Protein AF-D7KGI7-F1 (afdb_monomer)

Solvent-accessible surface area (backbone atoms only — not comparable to full-atom values): 11633 Å² total; per-residue (Å²): 129,81,93,72,93,52,72,64,60,51,50,40,30,74,76,69,70,51,84,88,82,85,82,90,42,46,43,39,70,76,77,37,69,67,34,21,55,52,19,20,38,86,33,38,59,44,29,55,52,43,52,52,48,53,52,51,46,39,35,75,74,63,80,51,48,85,92,72,65,83,88,86,81,91,83,83,76,97,56,102,53,74,63,46,79,81,45,31,84,48,50,45,46,74,89,39,70,74,39,26,62,51,42,58,72,70,34,64,91,74,58,78,67,69,56,69,77,50,97,56,102,59,94,42,66,72,71,69,39,79,45,78,51,33,77,56,23,70,74,63,77,80,86,63,60,66,78,77,68,54,96,63,97,62,81,52,57,75,48,74,51,71,40,78,94,32,49,90,60,86,83,69,62,81,91,71,72,77,85,128

Structure (mmCIF, N/CA/C/O backbone):
data_AF-D7KGI7-F1
#
_entry.id   AF-D7KGI7-F1
#
loop_
_atom_site.group_PDB
_atom_site.id
_atom_site.type_symbol
_atom_site.label_atom_id
_atom_site.label_alt_id
_atom_site.label_comp_id
_atom_site.label_asym_id
_atom_site.label_entity_id
_atom_site.label_seq_id
_atom_site.pdbx_PDB_ins_code
_atom_site.Cartn_x
_atom_site.Cartn_y
_atom_site.Cartn_z
_atom_site.occupancy
_atom_site.B_iso_or_equiv
_atom_site.auth_seq_id
_atom_site.auth_comp_id
_atom_site.auth_asym_id
_atom_site.auth_atom_id
_atom_site.pdbx_PDB_model_num
ATOM 1 N N . MET A 1 1 ? -9.221 -2.409 -15.229 1.00 45.28 1 MET A N 1
ATOM 2 C CA . MET A 1 1 ? -10.308 -2.427 -14.225 1.00 45.28 1 MET A CA 1
ATOM 3 C C . MET A 1 1 ? -10.862 -3.834 -14.126 1.00 45.28 1 MET A C 1
ATOM 5 O O . MET A 1 1 ? -11.442 -4.300 -15.099 1.00 45.28 1 MET A O 1
ATOM 9 N N . THR A 1 2 ? -10.734 -4.498 -12.976 1.00 51.16 2 THR A N 1
ATOM 10 C CA . THR A 1 2 ? -11.426 -5.778 -12.807 1.00 51.16 2 THR A CA 1
ATOM 11 C C . THR A 1 2 ? -11.957 -5.947 -11.393 1.00 51.16 2 THR A C 1
ATOM 13 O O . THR A 1 2 ? -11.233 -6.244 -10.446 1.00 51.16 2 THR A O 1
ATOM 16 N N . ARG A 1 3 ? -13.269 -5.744 -11.258 1.00 70.06 3 ARG A N 1
ATOM 17 C CA . ARG A 1 3 ? -14.024 -6.238 -10.110 1.00 70.06 3 ARG A CA 1
ATOM 18 C C . ARG A 1 3 ? -14.125 -7.749 -10.278 1.00 70.06 3 ARG A C 1
ATOM 20 O O . ARG A 1 3 ? -14.733 -8.215 -11.236 1.00 70.06 3 ARG A O 1
ATOM 27 N N . PHE A 1 4 ? -13.518 -8.499 -9.371 1.00 80.75 4 PHE A N 1
ATOM 28 C CA . PHE A 1 4 ? -13.614 -9.955 -9.354 1.00 80.75 4 PHE A CA 1
ATOM 29 C C . PHE A 1 4 ? -14.465 -10.419 -8.178 1.00 80.75 4 PHE A C 1
ATOM 31 O O . PHE A 1 4 ? -14.437 -9.827 -7.094 1.00 80.75 4 PHE A O 1
ATOM 38 N N . PHE A 1 5 ? -15.197 -11.507 -8.393 1.00 88.12 5 PHE A N 1
ATOM 39 C CA . PHE A 1 5 ? -15.882 -12.215 -7.323 1.00 88.12 5 PHE A CA 1
ATOM 40 C C . PHE A 1 5 ? -14.865 -12.800 -6.332 1.00 88.12 5 PHE A C 1
ATOM 42 O O . PHE A 1 5 ? -13.842 -13.353 -6.732 1.00 88.12 5 PHE A O 1
ATOM 49 N N . SER A 1 6 ? -15.159 -12.704 -5.036 1.00 89.44 6 SER A N 1
ATOM 50 C CA . SER A 1 6 ? -14.394 -13.358 -3.973 1.00 89.44 6 SER A CA 1
ATOM 51 C C . SER A 1 6 ? -15.357 -13.895 -2.921 1.00 89.44 6 SER A C 1
ATOM 53 O O . SER A 1 6 ? -16.062 -13.121 -2.270 1.00 89.44 6 SER A O 1
ATOM 55 N N . ALA A 1 7 ? -15.370 -15.218 -2.745 1.00 91.38 7 ALA A N 1
ATOM 56 C CA . ALA A 1 7 ? -16.186 -15.874 -1.725 1.00 91.38 7 ALA A CA 1
ATOM 57 C C . ALA A 1 7 ? -15.822 -15.375 -0.316 1.00 91.38 7 ALA A C 1
ATOM 59 O O . ALA A 1 7 ? -16.704 -15.077 0.484 1.00 91.38 7 ALA A O 1
ATOM 60 N N . THR A 1 8 ? -14.532 -15.185 -0.042 1.00 89.44 8 THR A N 1
ATOM 61 C CA . THR A 1 8 ? -14.020 -14.676 1.237 1.00 89.44 8 THR A CA 1
ATOM 62 C C . THR A 1 8 ? -14.558 -13.292 1.559 1.00 89.44 8 THR A C 1
ATOM 64 O O . THR A 1 8 ? -15.045 -13.069 2.662 1.00 89.44 8 THR A O 1
ATOM 67 N N . ARG A 1 9 ? -14.562 -12.367 0.588 1.00 90.94 9 ARG A N 1
AT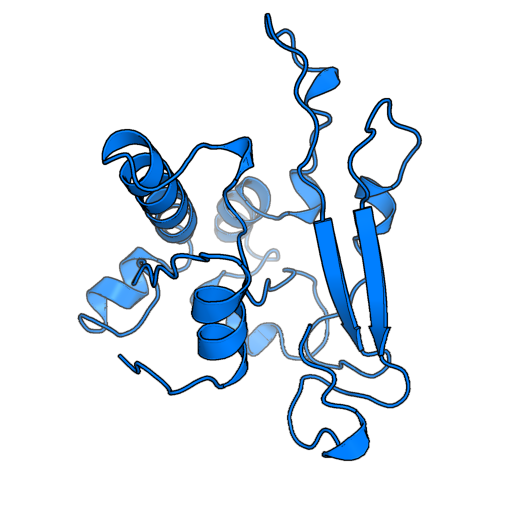OM 68 C CA . ARG A 1 9 ? -15.120 -11.022 0.805 1.00 90.94 9 ARG A CA 1
ATOM 69 C C . ARG A 1 9 ? -16.606 -11.071 1.160 1.00 90.94 9 ARG A C 1
ATOM 71 O O . ARG A 1 9 ? -17.051 -10.305 2.008 1.00 90.94 9 ARG A O 1
ATOM 78 N N . ILE A 1 10 ? -17.365 -11.997 0.571 1.00 93.38 10 ILE A N 1
ATOM 79 C CA . ILE A 1 10 ? -18.780 -12.198 0.917 1.00 93.38 10 ILE A CA 1
ATOM 80 C C . ILE A 1 10 ? -18.921 -12.713 2.349 1.00 93.38 10 ILE A C 1
ATOM 82 O O . ILE A 1 10 ? -19.740 -12.184 3.098 1.00 93.38 10 ILE A O 1
ATOM 86 N N . VAL A 1 11 ? -18.122 -13.708 2.744 1.00 94.94 11 VAL A N 1
ATOM 87 C CA . VAL A 1 11 ? -18.139 -14.255 4.109 1.00 94.94 11 VAL A CA 1
ATOM 88 C C . VAL A 1 11 ? -17.805 -13.163 5.129 1.00 94.94 11 VAL A C 1
ATOM 90 O O . VAL A 1 11 ? -18.570 -12.957 6.068 1.00 94.94 11 VAL A O 1
ATOM 93 N N . LEU A 1 12 ? -16.729 -12.406 4.912 1.00 92.88 12 LEU A N 1
ATOM 94 C CA . LEU A 1 12 ? -16.315 -11.313 5.797 1.00 92.88 12 LEU A CA 1
ATOM 95 C C . LEU A 1 12 ? -17.377 -10.206 5.870 1.00 92.88 12 LEU A C 1
ATOM 97 O O . LEU A 1 12 ? -17.739 -9.761 6.957 1.00 92.88 12 LEU A O 1
ATOM 101 N N . SER A 1 13 ? -17.948 -9.799 4.734 1.00 92.94 13 SER A N 1
ATOM 102 C CA . SER A 1 13 ? -19.002 -8.780 4.722 1.00 92.94 13 SER A CA 1
ATOM 103 C C . SER A 1 13 ? -20.261 -9.251 5.458 1.00 92.94 13 SER A C 1
ATOM 105 O O . SER A 1 13 ? -20.794 -8.530 6.300 1.00 92.94 13 SER A O 1
ATOM 107 N N . ARG A 1 14 ? -20.695 -10.494 5.216 1.00 95.12 14 ARG A N 1
ATOM 108 C CA . ARG A 1 14 ? -21.907 -11.063 5.818 1.00 95.12 14 ARG A CA 1
ATOM 109 C C . ARG A 1 14 ? -21.769 -11.334 7.315 1.00 95.12 14 ARG A C 1
ATOM 111 O O . ARG A 1 14 ? -22.735 -11.138 8.045 1.00 95.12 14 ARG A O 1
ATOM 118 N N . HIS A 1 15 ? -20.616 -11.829 7.758 1.00 96.62 15 HIS A N 1
ATOM 119 C CA . HIS A 1 15 ? -20.448 -12.341 9.121 1.00 96.62 15 HIS A CA 1
ATOM 120 C C . HIS A 1 15 ? -19.678 -11.400 10.047 1.00 96.62 15 HIS A C 1
ATOM 122 O O . HIS A 1 15 ? -19.871 -11.474 11.257 1.00 96.62 15 HIS A O 1
ATOM 128 N N . LEU A 1 16 ? 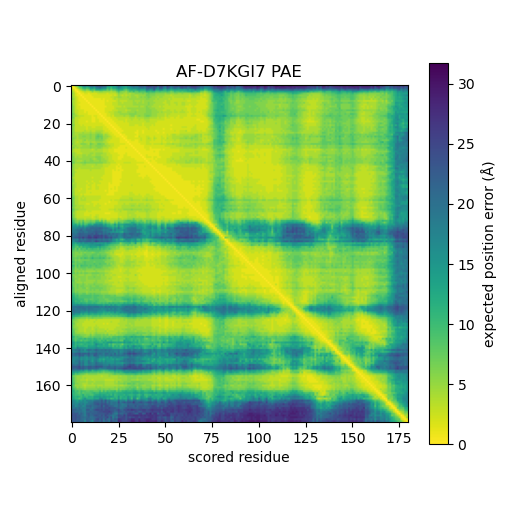-18.847 -10.504 9.507 1.00 94.31 16 LEU A N 1
ATOM 129 C CA . LEU A 1 16 ? -18.062 -9.542 10.290 1.00 94.31 16 LEU A CA 1
ATOM 130 C C . LEU A 1 16 ? -18.453 -8.083 10.017 1.00 94.31 16 LEU A C 1
ATOM 132 O O . LEU A 1 16 ? -17.858 -7.174 10.594 1.00 94.31 16 LEU A O 1
ATOM 136 N N . GLY A 1 17 ? -19.439 -7.838 9.144 1.00 93.62 17 GLY A N 1
ATOM 137 C CA . GLY A 1 17 ? -19.870 -6.485 8.785 1.00 93.62 17 GLY A CA 1
ATOM 138 C C . GLY A 1 17 ? -18.786 -5.688 8.055 1.00 93.62 17 GLY A C 1
ATOM 139 O O . GLY A 1 17 ? -18.759 -4.461 8.133 1.00 93.62 17 GLY A O 1
ATOM 140 N N . THR A 1 18 ? -17.852 -6.373 7.389 1.00 94.12 18 THR A N 1
ATOM 141 C CA . THR A 1 18 ? -16.735 -5.729 6.695 1.00 94.12 18 THR A CA 1
ATOM 142 C C . THR A 1 18 ? -17.213 -4.965 5.460 1.00 94.12 18 THR A C 1
ATOM 144 O O . THR A 1 18 ? -17.964 -5.490 4.631 1.00 94.12 18 THR A O 1
ATOM 147 N N . VAL A 1 19 ? -16.714 -3.737 5.313 1.00 93.19 19 VAL A N 1
ATOM 148 C CA . VAL A 1 19 ? -16.866 -2.907 4.113 1.00 93.19 19 VAL A CA 1
ATOM 149 C C . VAL A 1 19 ? -15.577 -2.993 3.299 1.00 93.19 19 VAL A C 1
ATOM 151 O O . VAL A 1 19 ? -14.493 -2.767 3.833 1.00 93.19 19 VAL A O 1
ATOM 154 N N . PHE A 1 20 ? -15.692 -3.315 2.010 1.00 92.12 20 PHE A N 1
ATOM 155 C CA . PHE A 1 20 ? -14.555 -3.402 1.092 1.00 92.12 20 PHE A CA 1
ATOM 156 C C . PHE A 1 20 ? -14.476 -2.160 0.208 1.00 92.12 20 PHE A C 1
ATOM 158 O O . PHE A 1 20 ? -15.479 -1.736 -0.363 1.00 92.12 20 PHE A O 1
ATOM 165 N N . CYS A 1 21 ? -13.268 -1.621 0.056 1.00 91.38 21 CYS A N 1
ATOM 166 C CA . CYS A 1 21 ? -12.968 -0.505 -0.833 1.00 91.38 21 CYS A CA 1
ATOM 167 C C . CYS A 1 21 ? -11.872 -0.916 -1.823 1.00 91.38 21 CYS A C 1
ATOM 169 O O . CYS A 1 21 ? -10.900 -1.562 -1.435 1.00 91.38 21 CYS A O 1
ATOM 171 N N . PHE A 1 22 ? -12.030 -0.531 -3.090 1.00 91.19 22 PHE A N 1
ATOM 172 C CA . PHE A 1 22 ? -10.983 -0.623 -4.107 1.00 91.19 22 PHE A CA 1
ATOM 173 C C . PHE A 1 22 ? -10.607 0.793 -4.520 1.00 91.19 22 PHE A C 1
ATOM 175 O O . PHE A 1 22 ? -11.417 1.487 -5.136 1.00 91.19 22 PHE A O 1
ATOM 182 N N . ALA A 1 23 ? -9.398 1.214 -4.160 1.00 89.88 23 ALA A N 1
ATOM 183 C CA . ALA A 1 23 ? -8.837 2.485 -4.589 1.00 89.88 23 ALA A CA 1
ATOM 184 C C . ALA A 1 23 ? -8.039 2.266 -5.880 1.00 89.88 23 ALA A C 1
ATOM 186 O O . ALA A 1 23 ? -7.003 1.602 -5.869 1.00 89.88 23 ALA A O 1
ATOM 187 N N . ASN A 1 24 ? -8.533 2.809 -6.992 1.00 91.12 24 ASN A N 1
ATOM 188 C CA . ASN A 1 24 ? -7.824 2.799 -8.270 1.00 91.12 24 ASN A CA 1
ATOM 189 C C . ASN A 1 24 ? -6.817 3.956 -8.281 1.00 91.12 24 ASN A C 1
ATOM 191 O O . ASN A 1 24 ? -7.116 5.034 -8.790 1.00 91.12 24 ASN A O 1
ATOM 195 N N . ILE A 1 25 ? -5.674 3.737 -7.637 1.00 93.00 25 ILE A N 1
ATOM 196 C CA . ILE A 1 25 ? -4.602 4.725 -7.475 1.00 93.00 25 ILE A CA 1
ATOM 197 C C . ILE A 1 25 ? -3.808 4.932 -8.776 1.00 93.00 25 ILE A C 1
ATOM 199 O O . ILE A 1 25 ? -3.907 4.131 -9.712 1.00 93.00 25 ILE A O 1
ATOM 203 N N . HIS A 1 26 ? -3.006 5.994 -8.838 1.00 92.94 26 HIS A N 1
ATOM 204 C CA . HIS A 1 26 ? -2.032 6.220 -9.907 1.00 92.94 26 HIS A CA 1
ATOM 205 C C . HIS A 1 26 ? -1.056 5.038 -10.041 1.00 92.94 26 HIS A C 1
ATOM 207 O O . HIS A 1 26 ? -0.840 4.269 -9.101 1.00 92.94 26 HIS A O 1
ATOM 213 N N . GLY A 1 27 ? -0.432 4.887 -11.212 1.00 89.25 27 GLY A N 1
ATOM 214 C CA . GLY A 1 27 ? 0.476 3.767 -11.500 1.00 89.25 27 GLY A CA 1
ATOM 215 C C . GLY A 1 27 ? -0.226 2.505 -11.999 1.00 89.25 27 GLY A C 1
ATOM 216 O O . GLY A 1 27 ? 0.439 1.541 -12.365 1.00 89.25 27 GLY A O 1
ATOM 217 N N . GLY A 1 28 ? -1.560 2.500 -12.008 1.00 88.19 28 GLY A N 1
ATOM 218 C CA . GLY A 1 28 ? -2.362 1.509 -12.715 1.00 88.19 28 GLY A CA 1
ATOM 219 C C . GLY A 1 28 ? -2.691 1.937 -14.150 1.00 88.19 28 GLY A C 1
ATOM 220 O O . GLY A 1 28 ? -2.369 3.039 -14.591 1.00 88.19 28 GLY A O 1
ATOM 221 N N . GLY A 1 29 ? -3.363 1.056 -14.893 1.00 89.94 29 GLY A N 1
ATOM 222 C CA . GLY A 1 29 ? -3.751 1.285 -16.292 1.00 89.94 29 GLY A CA 1
ATOM 223 C C . GLY A 1 29 ? -5.191 1.773 -16.485 1.00 89.94 29 GLY A C 1
ATOM 224 O O . GLY A 1 29 ? -5.709 1.725 -17.597 1.00 89.94 29 GLY A O 1
ATOM 225 N N . GLU A 1 30 ? -5.890 2.169 -15.418 1.00 89.00 30 GLU A N 1
ATOM 226 C CA . GLU A 1 30 ? -7.332 2.447 -15.430 1.00 89.00 30 GLU A CA 1
ATOM 227 C C . GLU A 1 30 ? -7.734 3.590 -16.358 1.00 89.00 30 GLU A C 1
ATOM 229 O O . GLU A 1 30 ? -8.795 3.512 -16.977 1.00 89.00 30 GLU A O 1
ATOM 234 N N . TYR A 1 31 ? -6.890 4.617 -16.461 1.00 92.75 31 TYR A N 1
ATOM 235 C CA . TYR A 1 31 ? -7.138 5.809 -17.274 1.00 92.75 31 TYR A CA 1
ATOM 236 C C . TYR A 1 31 ? -6.059 6.013 -18.350 1.00 92.75 31 TYR A C 1
ATOM 238 O O . TYR A 1 31 ? -5.857 7.122 -18.841 1.00 92.75 31 TYR A O 1
ATOM 246 N N . GLY A 1 32 ? -5.381 4.929 -18.742 1.00 93.94 32 GLY A N 1
ATOM 247 C CA . GLY A 1 32 ? -4.356 4.929 -19.784 1.00 93.94 32 GLY A CA 1
ATOM 248 C C . GLY A 1 32 ? -2.949 5.271 -19.290 1.00 93.94 32 GLY A C 1
ATOM 249 O O . GLY A 1 32 ? -2.678 5.347 -18.094 1.00 93.94 32 GLY A O 1
ATOM 250 N N . GLU A 1 33 ? -2.044 5.462 -20.246 1.00 93.75 33 GLU A N 1
ATOM 251 C CA . GLU A 1 33 ? -0.598 5.562 -20.010 1.00 93.75 33 GLU A CA 1
ATOM 252 C C . GLU A 1 33 ? -0.196 6.746 -19.117 1.00 93.75 33 GLU A C 1
ATOM 254 O O . GLU A 1 33 ? 0.719 6.642 -18.306 1.00 93.75 33 GLU A O 1
ATOM 259 N N . GLU A 1 34 ? -0.893 7.877 -19.215 1.00 95.88 34 GLU A N 1
ATOM 260 C CA . GLU A 1 34 ? -0.576 9.049 -18.389 1.00 95.88 34 GLU A CA 1
ATOM 261 C C 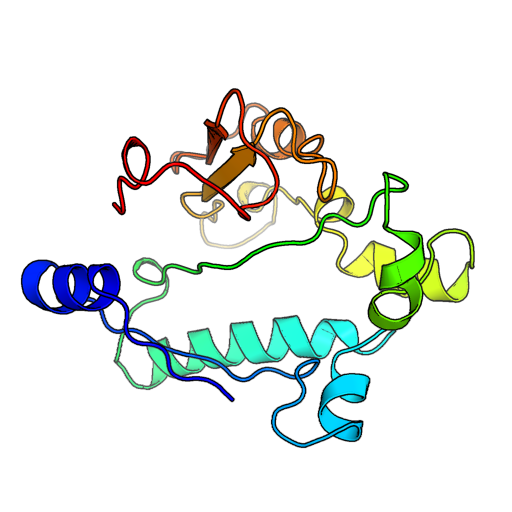. GLU A 1 34 ? -0.922 8.815 -16.908 1.00 95.88 34 GLU A C 1
ATOM 263 O O . GLU A 1 34 ? -0.209 9.280 -16.016 1.00 95.88 34 GLU A O 1
ATOM 268 N N . TRP A 1 35 ? -1.957 8.015 -16.629 1.00 93.88 35 TRP A N 1
ATOM 269 C CA . TRP A 1 35 ? -2.292 7.569 -15.272 1.00 93.88 35 TRP A CA 1
ATOM 270 C C . TRP A 1 35 ? -1.256 6.590 -14.710 1.00 93.88 35 TRP A C 1
ATOM 272 O O . TRP A 1 35 ? -0.923 6.621 -13.525 1.00 93.88 35 TRP A O 1
ATOM 282 N N . HIS A 1 36 ? -0.693 5.754 -15.583 1.00 92.75 36 HIS A N 1
ATOM 283 C CA . HIS A 1 36 ? 0.402 4.855 -15.236 1.00 92.75 36 HIS A CA 1
ATOM 284 C C . HIS A 1 36 ? 1.673 5.645 -14.883 1.00 92.75 36 HIS A C 1
ATOM 286 O O . HIS A 1 36 ? 2.211 5.529 -13.782 1.00 92.75 36 HIS A O 1
ATOM 292 N N . LYS A 1 37 ? 2.129 6.535 -15.771 1.00 92.88 37 LYS A N 1
ATOM 293 C CA . LYS A 1 37 ? 3.356 7.336 -15.579 1.00 92.88 37 LYS A CA 1
ATOM 294 C C . LYS A 1 37 ? 3.300 8.275 -14.374 1.00 92.88 37 LYS A C 1
ATOM 296 O O . LYS A 1 37 ? 4.323 8.535 -13.736 1.00 92.88 37 LYS A O 1
ATOM 301 N N . SER A 1 38 ? 2.116 8.782 -14.040 1.00 94.62 38 SER A N 1
ATOM 302 C CA . SER A 1 38 ? 1.906 9.626 -12.857 1.00 94.62 38 SER A CA 1
ATOM 303 C C . SER A 1 38 ? 1.990 8.857 -11.535 1.00 94.62 38 SER A C 1
ATOM 305 O O . SER A 1 38 ? 2.008 9.491 -10.487 1.00 94.62 38 SER A O 1
ATOM 307 N N . GLY A 1 39 ? 2.129 7.528 -11.558 1.00 92.38 39 GLY A N 1
ATOM 308 C CA . GLY A 1 39 ? 2.446 6.699 -10.391 1.00 92.38 39 GLY A CA 1
ATOM 309 C C . GLY A 1 39 ? 3.685 5.816 -10.577 1.00 92.38 39 GLY A C 1
ATOM 310 O O . GLY A 1 39 ? 3.800 4.767 -9.937 1.00 92.38 39 GLY A O 1
ATOM 311 N N . ALA A 1 40 ? 4.613 6.211 -11.451 1.00 91.25 40 ALA A N 1
ATOM 312 C CA . ALA A 1 40 ? 5.859 5.493 -11.718 1.00 91.25 40 ALA A CA 1
ATOM 313 C C . ALA A 1 40 ? 7.097 6.369 -11.446 1.00 91.25 40 ALA A C 1
ATOM 315 O O . ALA A 1 40 ? 7.025 7.599 -11.437 1.00 91.25 40 ALA A O 1
ATOM 316 N N . LEU A 1 41 ? 8.250 5.728 -11.231 1.00 92.00 41 LEU A N 1
ATOM 317 C CA . LEU A 1 41 ? 9.563 6.364 -11.054 1.00 92.00 41 LEU A CA 1
ATOM 318 C C . LEU A 1 41 ? 9.546 7.463 -9.973 1.00 92.00 41 LEU A C 1
ATOM 320 O O . LEU A 1 41 ? 9.156 7.210 -8.832 1.00 92.00 41 LEU A O 1
ATOM 324 N N . ALA A 1 42 ? 9.952 8.687 -10.319 1.00 92.88 42 ALA A N 1
ATOM 325 C CA . ALA A 1 42 ? 9.959 9.836 -9.418 1.00 92.88 42 ALA A CA 1
ATOM 326 C C . ALA A 1 42 ? 8.562 10.181 -8.863 1.00 92.88 42 ALA A C 1
ATOM 328 O O . ALA A 1 42 ? 8.462 10.717 -7.761 1.00 92.88 42 ALA A O 1
ATOM 329 N N . ASN A 1 43 ? 7.492 9.818 -9.580 1.00 94.44 43 ASN A N 1
ATOM 330 C CA . ASN A 1 43 ? 6.106 10.067 -9.182 1.00 94.44 43 ASN A CA 1
ATOM 331 C C . ASN A 1 43 ? 5.518 8.943 -8.319 1.00 94.44 43 ASN A C 1
ATOM 333 O O . ASN A 1 43 ? 4.335 8.979 -7.989 1.00 94.44 43 ASN A O 1
ATOM 337 N N . LYS A 1 44 ? 6.313 7.937 -7.919 1.00 91.75 44 LYS A N 1
ATOM 338 C CA . LYS A 1 44 ? 5.806 6.793 -7.141 1.00 91.75 44 LYS A CA 1
ATOM 339 C C . LYS A 1 44 ? 5.155 7.197 -5.816 1.00 91.75 44 LYS A C 1
ATOM 341 O O . LYS A 1 44 ? 4.322 6.457 -5.300 1.00 91.75 44 LYS A O 1
ATOM 346 N N . GLN A 1 45 ? 5.505 8.373 -5.292 1.00 92.88 45 GLN A N 1
ATOM 347 C CA . GLN A 1 45 ? 4.885 8.933 -4.095 1.00 92.88 45 GLN A CA 1
ATOM 348 C C . GLN A 1 45 ? 3.368 9.125 -4.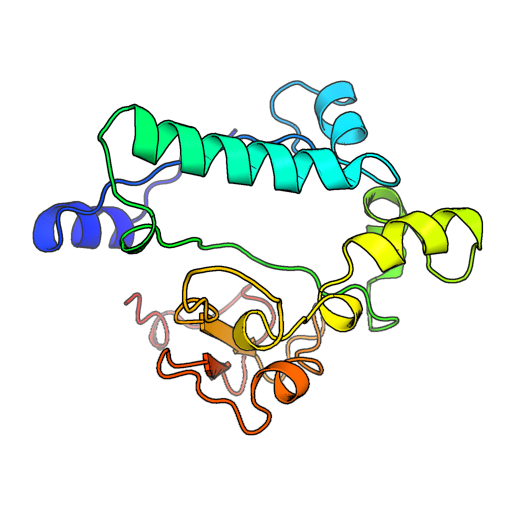250 1.00 92.88 45 GLN A C 1
ATOM 350 O O . GLN A 1 45 ? 2.633 8.838 -3.308 1.00 92.88 45 GLN A O 1
ATOM 355 N N . ASN A 1 46 ? 2.895 9.477 -5.450 1.00 94.00 46 ASN A N 1
ATOM 356 C CA . ASN A 1 46 ? 1.474 9.693 -5.728 1.00 94.00 46 ASN A CA 1
ATOM 357 C C . ASN A 1 46 ? 0.634 8.441 -5.431 1.00 94.00 46 ASN A C 1
ATOM 359 O O . ASN A 1 46 ? -0.453 8.550 -4.879 1.00 94.00 46 ASN A O 1
ATOM 363 N N . CYS A 1 47 ? 1.164 7.240 -5.701 1.00 91.31 47 CYS A N 1
ATOM 364 C CA . CYS A 1 47 ? 0.488 5.985 -5.360 1.00 91.31 47 CYS A CA 1
ATOM 365 C C . CYS A 1 47 ? 0.209 5.865 -3.854 1.00 91.31 47 CYS A C 1
ATOM 367 O O . CYS A 1 47 ? -0.851 5.387 -3.452 1.00 91.31 47 CYS A O 1
ATOM 369 N N . PHE A 1 48 ? 1.177 6.253 -3.015 1.00 91.19 48 PHE A N 1
ATOM 370 C CA . PHE A 1 48 ? 1.026 6.194 -1.561 1.00 91.19 48 PHE A CA 1
ATOM 371 C C . PHE A 1 48 ? 0.056 7.271 -1.077 1.00 91.19 48 PHE A C 1
ATOM 373 O O . PHE A 1 48 ? -0.803 6.980 -0.246 1.00 91.19 48 PHE A O 1
ATOM 380 N N . ASP A 1 49 ? 0.161 8.477 -1.631 1.00 94.38 49 ASP A N 1
ATOM 381 C CA . ASP A 1 49 ? -0.671 9.621 -1.262 1.00 94.38 49 ASP A CA 1
ATOM 382 C C . ASP A 1 49 ? -2.143 9.396 -1.639 1.00 94.38 49 ASP A C 1
ATOM 384 O O . ASP A 1 49 ? -3.029 9.661 -0.825 1.00 94.38 49 ASP A O 1
ATOM 388 N N . ASP A 1 50 ? -2.427 8.815 -2.809 1.00 93.19 50 ASP A N 1
ATOM 389 C CA . ASP A 1 50 ? -3.784 8.409 -3.191 1.00 93.19 50 ASP A CA 1
ATOM 390 C C . ASP A 1 50 ? -4.362 7.386 -2.215 1.00 93.19 50 ASP A C 1
ATOM 392 O O . ASP A 1 50 ? -5.531 7.454 -1.831 1.00 93.19 50 ASP A O 1
ATOM 396 N N . PHE A 1 51 ? -3.546 6.406 -1.819 1.00 92.06 51 PHE A N 1
ATOM 397 C CA . PHE A 1 51 ? -3.990 5.329 -0.946 1.00 92.06 51 PHE A CA 1
ATOM 398 C C . PHE A 1 51 ? -4.258 5.835 0.478 1.00 92.06 51 PHE A C 1
ATOM 400 O O . PHE A 1 51 ? -5.244 5.439 1.105 1.00 92.06 51 PHE A O 1
ATOM 407 N N . ILE A 1 52 ? -3.426 6.760 0.967 1.00 93.50 52 ILE A N 1
ATOM 408 C CA . ILE A 1 52 ? -3.652 7.488 2.221 1.00 93.50 52 ILE A CA 1
ATOM 409 C C . ILE A 1 52 ? -4.936 8.319 2.117 1.00 93.50 52 ILE A C 1
ATOM 411 O O . ILE A 1 52 ? -5.806 8.202 2.980 1.00 93.50 52 ILE A O 1
ATOM 415 N N . SER A 1 53 ? -5.112 9.069 1.027 1.00 94.81 53 SER A N 1
ATOM 416 C CA . SER A 1 53 ? -6.297 9.902 0.790 1.00 94.81 53 SER A CA 1
ATOM 417 C C . SER A 1 53 ? -7.582 9.071 0.741 1.00 94.81 53 SER A C 1
ATOM 419 O O . SER A 1 53 ? -8.612 9.469 1.283 1.00 94.81 53 SER A O 1
ATOM 421 N N . ALA A 1 54 ? -7.535 7.872 0.153 1.00 94.38 54 ALA A N 1
ATOM 422 C CA . ALA A 1 54 ? -8.659 6.942 0.154 1.00 94.38 54 ALA A CA 1
ATOM 423 C C . ALA A 1 54 ? -9.024 6.487 1.579 1.00 94.38 54 ALA A C 1
ATOM 425 O O . ALA A 1 54 ? -10.205 6.426 1.925 1.00 94.38 54 ALA A O 1
ATOM 426 N N . ALA A 1 55 ? -8.032 6.206 2.429 1.00 93.81 55 ALA A N 1
ATOM 427 C CA . ALA A 1 55 ? -8.266 5.864 3.830 1.00 93.81 55 ALA A CA 1
ATOM 428 C C . ALA A 1 55 ? -8.858 7.046 4.621 1.00 93.81 55 ALA A C 1
ATOM 430 O O . ALA A 1 55 ? -9.818 6.865 5.372 1.00 93.81 55 ALA A O 1
ATOM 431 N N . GLU A 1 56 ? -8.341 8.260 4.421 1.00 96.06 56 GLU A N 1
ATOM 432 C CA . GLU A 1 56 ? -8.860 9.487 5.041 1.00 96.06 56 GLU A CA 1
ATOM 433 C C . GLU A 1 56 ? -10.296 9.797 4.599 1.00 96.06 56 GLU A C 1
ATOM 435 O O . GLU A 1 56 ? -11.146 10.156 5.423 1.00 96.06 56 GLU A O 1
ATOM 440 N N . TYR A 1 57 ? -10.612 9.574 3.322 1.00 96.69 57 TYR A N 1
ATOM 441 C CA . TYR A 1 57 ? -11.972 9.680 2.804 1.00 96.69 57 TYR A CA 1
ATOM 442 C C . TYR A 1 57 ? -12.921 8.701 3.508 1.00 96.69 57 TYR A C 1
ATOM 444 O O . TYR A 1 57 ? -13.981 9.104 3.982 1.00 96.69 57 TYR A O 1
ATOM 452 N N . LEU A 1 58 ? -12.538 7.427 3.657 1.00 95.94 58 LEU A N 1
ATOM 453 C CA . LEU A 1 58 ? -13.372 6.430 4.342 1.00 95.94 58 LEU A CA 1
ATOM 454 C C . LEU A 1 58 ? -13.661 6.802 5.804 1.00 95.94 58 LEU A C 1
ATOM 456 O O . LEU A 1 58 ? -14.752 6.526 6.308 1.00 95.94 58 LEU A O 1
ATOM 460 N N . VAL A 1 59 ? -12.701 7.428 6.489 1.00 96.44 59 VAL A N 1
ATOM 461 C CA . VAL A 1 59 ? -12.888 7.916 7.863 1.00 96.44 59 VAL A CA 1
ATOM 462 C C . VAL A 1 59 ? -13.808 9.133 7.891 1.00 96.44 59 VAL A C 1
ATOM 464 O O . VAL A 1 59 ? -14.774 9.150 8.652 1.00 96.44 59 VAL A O 1
ATOM 467 N N . SER A 1 60 ? -13.533 10.143 7.065 1.00 97.56 60 SER A N 1
ATOM 468 C CA . SER A 1 60 ? -14.292 11.402 7.049 1.00 97.56 60 SER A CA 1
ATOM 469 C C . SER A 1 60 ? -15.737 11.231 6.574 1.00 97.56 60 SER A C 1
ATOM 471 O O . SER A 1 60 ? -16.636 11.866 7.120 1.00 97.56 60 SER A O 1
ATOM 473 N N . ALA A 1 61 ? -15.988 10.322 5.631 1.00 97.12 61 ALA A N 1
ATOM 474 C CA . ALA A 1 61 ? -17.329 9.967 5.172 1.00 97.12 61 ALA A CA 1
ATOM 475 C C . ALA A 1 61 ? -18.093 9.047 6.150 1.00 97.12 61 ALA A C 1
ATOM 477 O O . ALA A 1 61 ? -19.242 8.696 5.894 1.00 97.12 61 ALA A O 1
ATOM 478 N N . GLY A 1 62 ? -17.479 8.651 7.272 1.00 96.44 62 GLY A N 1
ATOM 479 C CA . GLY A 1 62 ? -18.143 7.906 8.344 1.00 96.44 62 GLY A CA 1
ATOM 480 C C . GLY A 1 62 ? -18.264 6.397 8.120 1.00 96.44 62 GLY A C 1
ATOM 481 O O . GLY A 1 62 ? -18.954 5.730 8.889 1.00 96.44 62 GLY A O 1
ATOM 482 N N . TYR A 1 63 ? -17.580 5.827 7.121 1.00 95.19 63 TYR A N 1
ATOM 483 C CA . TYR A 1 63 ? -17.584 4.376 6.896 1.00 95.19 63 TYR A CA 1
ATOM 484 C C . TYR A 1 63 ? -16.799 3.616 7.971 1.00 95.19 63 TYR A C 1
ATOM 486 O O . TYR A 1 63 ? -17.118 2.468 8.282 1.00 95.19 63 TYR A O 1
ATOM 494 N N . THR A 1 64 ? -15.741 4.220 8.522 1.00 96.06 64 THR A N 1
ATOM 495 C CA . THR A 1 64 ? -14.841 3.548 9.470 1.00 96.06 64 THR A CA 1
ATOM 496 C C . THR A 1 64 ? -14.098 4.529 10.388 1.00 96.06 64 THR A C 1
ATOM 498 O O . THR A 1 64 ? -14.357 5.727 10.404 1.00 96.06 64 THR A O 1
ATOM 501 N N . GLN A 1 65 ? -13.179 4.010 11.203 1.00 94.75 65 GLN A N 1
ATOM 502 C CA . GLN A 1 65 ? -12.275 4.759 12.082 1.00 94.75 65 GLN A CA 1
ATOM 503 C C . GLN A 1 65 ? -10.831 4.328 11.792 1.00 94.75 65 GLN A C 1
ATOM 505 O O . GLN A 1 65 ? -10.643 3.161 11.450 1.00 94.75 65 GLN A O 1
ATOM 510 N N . PRO A 1 66 ? -9.801 5.166 12.027 1.00 91.56 66 PRO A N 1
ATOM 511 C CA . PRO A 1 66 ? -8.408 4.817 11.716 1.00 91.56 66 PRO A CA 1
ATOM 512 C C . PRO A 1 66 ? -7.962 3.453 12.271 1.00 91.56 66 PRO A C 1
ATOM 514 O O . PRO A 1 66 ? -7.347 2.659 11.573 1.00 91.56 66 PRO A O 1
ATOM 517 N N . ARG A 1 67 ? -8.365 3.121 13.506 1.00 90.75 67 ARG A N 1
ATOM 518 C CA . ARG A 1 67 ? -8.058 1.835 14.169 1.00 90.75 67 ARG A CA 1
ATOM 519 C C . ARG A 1 67 ? -8.790 0.606 13.605 1.00 90.75 67 ARG A C 1
ATOM 521 O O . ARG A 1 67 ? -8.511 -0.503 14.039 1.00 90.75 67 ARG A O 1
ATOM 528 N N . LYS A 1 68 ? -9.784 0.803 12.734 1.00 92.88 68 LYS A N 1
ATOM 529 C CA . LYS A 1 68 ? -10.620 -0.250 12.132 1.00 92.88 68 LYS A CA 1
ATOM 530 C C . LYS A 1 68 ? -10.312 -0.462 10.645 1.00 92.88 68 LYS A C 1
ATOM 532 O O . LYS A 1 68 ? -10.998 -1.244 9.993 1.00 92.88 68 LYS A O 1
ATOM 537 N N . ILE A 1 69 ? -9.323 0.244 10.102 1.00 93.12 69 ILE A N 1
ATOM 538 C CA . ILE A 1 69 ? -8.884 0.070 8.719 1.00 93.12 69 ILE A CA 1
ATOM 539 C C . ILE A 1 69 ? -7.912 -1.105 8.652 1.00 93.12 69 ILE A C 1
ATOM 541 O O . ILE A 1 69 ? -6.962 -1.180 9.429 1.00 93.12 69 ILE A O 1
ATOM 545 N N . CYS A 1 70 ? -8.150 -1.998 7.696 1.00 91.69 70 CYS A N 1
ATOM 546 C CA . CYS A 1 70 ? -7.207 -3.029 7.285 1.00 91.69 70 CYS A CA 1
ATOM 547 C C . CYS A 1 70 ? -6.766 -2.734 5.849 1.00 91.69 70 CYS A C 1
ATOM 549 O O . CYS A 1 70 ? -7.598 -2.390 5.008 1.00 91.69 70 CYS A O 1
ATOM 551 N N . ILE A 1 71 ? -5.466 -2.852 5.588 1.00 89.75 71 ILE A N 1
ATOM 552 C CA . ILE A 1 71 ? -4.866 -2.659 4.269 1.00 89.75 71 ILE A CA 1
ATOM 553 C C . ILE A 1 71 ? -4.306 -4.005 3.824 1.00 89.75 71 ILE A C 1
ATOM 555 O O . ILE A 1 71 ? -3.502 -4.608 4.532 1.00 89.75 71 ILE A O 1
ATOM 559 N N . GLU A 1 72 ? -4.719 -4.456 2.645 1.00 83.31 72 GLU A N 1
ATOM 560 C CA . GLU A 1 72 ? -4.249 -5.687 2.017 1.00 83.31 72 GLU A CA 1
ATOM 561 C C . GLU A 1 72 ? -3.644 -5.346 0.652 1.00 83.31 72 GLU A C 1
ATOM 563 O O . GLU A 1 72 ? -4.241 -4.609 -0.134 1.00 83.31 72 GLU A O 1
ATOM 568 N N . GLY A 1 73 ? -2.462 -5.885 0.358 1.00 74.19 73 GLY A N 1
ATOM 569 C CA . GLY A 1 73 ? -1.806 -5.705 -0.930 1.00 74.19 73 GLY A CA 1
ATOM 570 C C . GLY A 1 73 ? -0.520 -6.513 -1.043 1.00 74.19 73 GLY A C 1
ATOM 571 O O . GLY A 1 73 ? 0.043 -6.962 -0.044 1.00 74.19 73 GLY A O 1
ATOM 572 N N . VAL A 1 74 ? -0.045 -6.688 -2.275 1.00 64.88 74 VAL A N 1
ATOM 573 C CA . VAL A 1 74 ? 1.264 -7.291 -2.548 1.00 64.88 74 VAL A CA 1
ATOM 574 C C . VAL A 1 74 ? 2.297 -6.169 -2.584 1.00 64.88 74 VAL A C 1
ATOM 576 O O . VAL A 1 74 ? 2.301 -5.345 -3.495 1.00 64.88 74 VAL A O 1
ATOM 579 N N . GLY A 1 75 ? 3.154 -6.111 -1.567 1.00 60.72 75 GLY A N 1
ATOM 580 C CA . GLY A 1 75 ? 4.272 -5.172 -1.524 1.00 60.72 75 GLY A CA 1
ATOM 581 C C . GLY A 1 75 ? 5.474 -5.704 -2.302 1.00 60.72 75 GLY A C 1
ATOM 582 O O . GLY A 1 75 ? 5.820 -6.877 -2.182 1.00 60.72 75 GLY A O 1
ATOM 583 N N . ILE A 1 76 ? 6.145 -4.839 -3.065 1.00 56.19 76 ILE A N 1
ATOM 584 C CA . ILE A 1 76 ? 7.424 -5.164 -3.709 1.00 56.19 76 ILE A CA 1
ATOM 585 C C . ILE A 1 76 ? 8.557 -4.555 -2.884 1.00 56.19 76 ILE A C 1
ATOM 587 O O . ILE A 1 76 ? 8.579 -3.354 -2.611 1.00 56.19 76 ILE A O 1
ATOM 591 N N . LEU A 1 77 ? 9.515 -5.394 -2.491 1.00 49.16 77 LEU A N 1
ATOM 592 C CA . LEU A 1 77 ? 10.744 -4.963 -1.834 1.00 49.16 77 LEU A CA 1
ATOM 593 C C . LEU A 1 77 ? 11.808 -4.664 -2.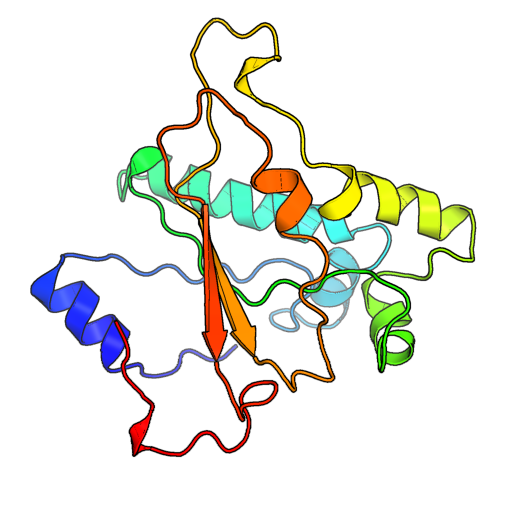893 1.0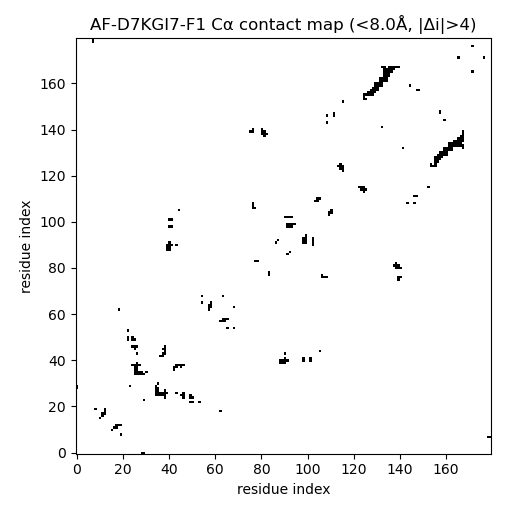0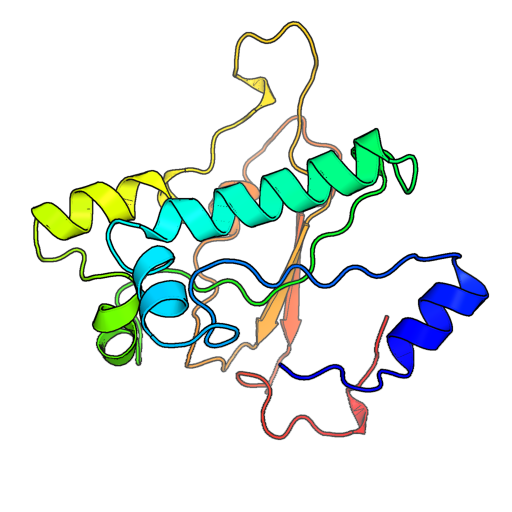 49.16 77 LEU A C 1
ATOM 595 O O . LEU A 1 77 ? 12.182 -5.512 -3.699 1.00 49.16 77 LEU A O 1
ATOM 599 N N . VAL A 1 78 ? 12.318 -3.437 -2.875 1.00 43.09 78 VAL A N 1
ATOM 600 C CA . VAL A 1 78 ? 13.289 -2.938 -3.849 1.00 43.09 78 VAL A CA 1
ATOM 601 C C . VAL A 1 78 ? 14.714 -3.359 -3.423 1.00 43.09 78 VAL A C 1
ATOM 603 O O . VAL A 1 78 ? 15.470 -2.574 -2.860 1.00 43.09 78 VAL A O 1
ATOM 606 N N . GLY A 1 79 ? 15.093 -4.622 -3.672 1.00 44.19 79 GLY A N 1
ATOM 607 C CA . GLY A 1 79 ? 16.435 -5.206 -3.422 1.00 44.19 79 GLY A CA 1
ATOM 608 C C . GLY A 1 79 ? 17.015 -5.874 -4.681 1.00 44.19 79 GLY A C 1
ATOM 609 O O . GLY A 1 79 ? 16.247 -6.166 -5.582 1.00 44.19 79 GLY A O 1
ATOM 610 N N . LYS A 1 80 ? 18.339 -6.036 -4.848 1.00 49.12 80 LYS A N 1
ATOM 611 C CA . LYS A 1 80 ? 18.988 -6.491 -6.118 1.00 49.12 80 LYS A CA 1
ATOM 612 C C . LYS A 1 80 ? 18.700 -7.960 -6.519 1.00 49.12 80 LYS A C 1
ATOM 614 O O . LYS A 1 80 ? 19.485 -8.571 -7.234 1.00 49.12 80 LYS A O 1
ATOM 619 N N . PHE A 1 81 ? 17.611 -8.551 -6.048 1.00 51.94 81 PHE A N 1
ATOM 620 C CA . PHE A 1 81 ? 17.368 -9.982 -6.161 1.00 51.94 81 PHE A CA 1
ATOM 621 C C . PHE A 1 81 ? 16.475 -10.317 -7.367 1.00 51.94 81 PHE A C 1
ATOM 623 O O . PHE A 1 81 ? 15.533 -9.589 -7.683 1.00 51.94 81 PHE A O 1
ATOM 630 N N . THR A 1 82 ? 16.835 -11.415 -8.037 1.00 55.56 82 THR A N 1
ATOM 631 C CA . THR A 1 82 ? 16.071 -12.122 -9.079 1.00 55.56 82 THR A CA 1
ATOM 632 C C . THR A 1 82 ? 15.629 -11.264 -10.275 1.00 55.56 82 THR A C 1
ATOM 634 O O . THR A 1 82 ? 16.480 -10.730 -10.983 1.00 55.56 82 THR A O 1
ATOM 637 N N . ILE A 1 83 ? 14.329 -11.137 -10.561 1.00 60.41 83 ILE A N 1
ATOM 638 C CA . ILE A 1 83 ? 13.809 -10.522 -11.798 1.00 60.41 83 ILE A CA 1
ATOM 639 C C . ILE A 1 83 ? 13.675 -8.989 -11.717 1.00 60.41 83 ILE A C 1
ATOM 641 O O . ILE A 1 83 ? 13.041 -8.367 -12.568 1.00 60.41 83 ILE A O 1
ATOM 645 N N . ARG A 1 84 ? 14.279 -8.332 -10.714 1.00 60.88 84 ARG A N 1
ATOM 646 C CA . ARG A 1 84 ? 14.111 -6.884 -10.478 1.00 60.88 84 ARG A CA 1
ATOM 647 C C . ARG A 1 84 ? 14.449 -6.000 -11.683 1.00 60.88 84 ARG A C 1
ATOM 649 O O . ARG A 1 84 ? 13.856 -4.930 -11.804 1.00 60.88 84 ARG A O 1
ATOM 656 N N . HIS A 1 85 ? 15.350 -6.413 -12.581 1.00 62.78 85 HIS A N 1
ATOM 657 C CA . HIS A 1 85 ? 15.664 -5.611 -13.772 1.00 62.78 85 HIS A CA 1
ATOM 658 C C . HIS A 1 85 ? 14.397 -5.264 -14.579 1.00 62.78 85 HIS A C 1
ATOM 660 O O . HIS A 1 85 ? 14.304 -4.164 -15.119 1.00 62.78 85 HIS A O 1
ATOM 666 N N . ALA A 1 86 ? 13.404 -6.163 -14.601 1.00 72.75 86 ALA A N 1
ATOM 667 C CA . ALA A 1 86 ? 12.143 -5.977 -15.312 1.00 72.75 86 ALA A CA 1
ATOM 668 C C . ALA A 1 86 ? 11.242 -4.891 -14.693 1.00 72.75 86 ALA A C 1
ATOM 670 O O . ALA A 1 86 ? 10.323 -4.419 -15.347 1.00 72.75 86 ALA A O 1
ATOM 671 N N . TRP A 1 87 ? 11.519 -4.470 -13.456 1.00 76.62 87 TRP A N 1
ATOM 672 C CA . TRP A 1 87 ? 10.734 -3.483 -12.705 1.00 76.62 87 TRP A CA 1
ATOM 673 C C . TRP A 1 87 ? 11.404 -2.107 -12.656 1.00 76.62 87 TRP A C 1
ATOM 675 O O . TRP A 1 87 ? 10.894 -1.175 -12.036 1.00 76.62 87 TRP A O 1
ATOM 685 N N . THR A 1 88 ? 12.565 -1.960 -13.296 1.00 83.56 88 THR A N 1
ATOM 686 C CA . THR A 1 88 ? 13.286 -0.681 -13.342 1.00 83.56 88 THR A CA 1
ATOM 687 C C . THR A 1 88 ? 12.506 0.403 -14.080 1.00 83.56 88 THR A C 1
ATOM 689 O O . THR A 1 88 ? 12.628 1.563 -13.706 1.00 83.56 88 THR A O 1
ATOM 692 N N . SER A 1 89 ? 11.643 0.045 -15.036 1.00 84.81 89 SER A N 1
ATOM 693 C CA . SER A 1 89 ? 10.723 0.989 -15.687 1.00 84.81 89 SER A CA 1
ATOM 694 C C . SER A 1 89 ? 9.691 1.585 -14.725 1.00 84.81 89 SER A C 1
ATOM 696 O O . SER A 1 89 ? 9.231 2.699 -14.943 1.00 84.81 89 SER A O 1
ATOM 698 N N . GLU A 1 90 ? 9.358 0.870 -13.647 1.00 84.62 90 GLU A N 1
ATOM 699 C CA . GLU A 1 90 ? 8.334 1.270 -12.677 1.00 84.62 90 GLU A CA 1
ATOM 700 C C . GLU A 1 90 ? 8.905 2.019 -11.473 1.00 84.62 90 GLU A C 1
ATOM 702 O O . GLU A 1 90 ? 8.265 2.922 -10.935 1.00 84.62 90 GLU A O 1
ATOM 707 N N . PHE A 1 91 ? 10.099 1.635 -11.016 1.00 85.56 91 PHE A N 1
ATOM 708 C CA . PHE A 1 91 ? 10.686 2.139 -9.767 1.00 85.56 91 PHE A CA 1
ATOM 709 C C . PHE A 1 91 ? 12.017 2.871 -9.957 1.00 85.56 91 PHE A C 1
ATOM 711 O O . PHE A 1 91 ? 12.388 3.699 -9.125 1.00 85.56 91 PHE A O 1
ATOM 718 N N . GLY A 1 92 ? 12.748 2.566 -11.026 1.00 86.94 92 GLY A N 1
ATOM 719 C CA . GLY A 1 92 ? 14.141 2.952 -11.206 1.00 86.94 92 GLY A CA 1
ATOM 720 C C . GLY A 1 92 ? 15.139 1.952 -10.606 1.00 86.94 92 GLY A C 1
ATOM 721 O O . GLY A 1 92 ? 14.804 0.864 -10.121 1.00 86.94 92 GLY A O 1
ATOM 722 N N . CYS A 1 93 ? 16.408 2.327 -10.649 1.00 86.81 93 CYS A N 1
ATOM 723 C CA . CYS A 1 93 ? 17.580 1.545 -10.317 1.00 86.81 93 CYS A CA 1
ATOM 724 C C . CYS A 1 93 ? 18.471 2.327 -9.351 1.00 86.81 93 CYS A C 1
ATOM 726 O O . CYS A 1 93 ? 18.906 3.436 -9.636 1.00 86.81 93 CYS A O 1
ATOM 728 N N . SER A 1 94 ? 18.820 1.709 -8.222 1.00 86.62 94 SER A N 1
ATOM 729 C CA . SER A 1 94 ? 19.664 2.334 -7.195 1.00 86.62 94 SER A CA 1
ATOM 730 C C . SER A 1 94 ? 21.099 2.614 -7.646 1.00 86.62 94 SER A C 1
ATOM 732 O O . SER A 1 94 ? 21.820 3.301 -6.937 1.00 86.62 94 SER A O 1
ATOM 734 N N . ASP A 1 95 ? 21.527 2.050 -8.778 1.00 87.81 95 ASP A N 1
ATOM 735 C CA . ASP A 1 95 ? 22.874 2.260 -9.316 1.00 87.81 95 ASP A CA 1
ATOM 736 C C . ASP A 1 95 ? 22.997 3.610 -10.049 1.00 87.81 95 ASP A C 1
ATOM 738 O O . ASP A 1 95 ? 24.104 4.044 -10.359 1.00 87.81 95 ASP A O 1
ATOM 742 N N . LYS A 1 96 ? 21.873 4.294 -10.304 1.00 89.69 96 LYS A N 1
ATOM 743 C CA . LYS A 1 96 ? 21.834 5.663 -10.823 1.00 89.69 96 LYS A CA 1
ATOM 744 C C . LYS A 1 96 ? 21.516 6.621 -9.679 1.00 89.69 96 LYS A C 1
ATOM 746 O O . LYS A 1 96 ? 20.508 6.452 -9.001 1.00 89.69 96 LYS A O 1
ATOM 751 N N . GLU A 1 97 ? 22.353 7.636 -9.489 1.00 92.06 97 GLU A N 1
ATOM 752 C CA . GLU A 1 97 ? 22.255 8.575 -8.362 1.00 92.06 97 GLU A CA 1
ATOM 753 C C . GLU A 1 97 ? 20.904 9.302 -8.299 1.00 92.06 97 GLU A C 1
ATOM 755 O O . GLU A 1 97 ? 20.265 9.349 -7.248 1.00 92.06 97 GLU A O 1
ATOM 760 N N . GLU A 1 98 ? 20.430 9.811 -9.438 1.00 91.94 98 GLU A N 1
ATOM 761 C CA . GLU A 1 98 ? 19.132 10.483 -9.527 1.00 91.94 98 GLU A CA 1
ATOM 762 C C . GLU A 1 98 ? 17.993 9.559 -9.078 1.00 91.94 98 GLU A C 1
ATOM 764 O O . GLU A 1 98 ? 17.176 9.925 -8.230 1.00 91.94 98 GLU A O 1
ATOM 769 N N . GLU A 1 99 ? 17.985 8.325 -9.589 1.00 91.88 99 GLU A N 1
ATOM 770 C CA . GLU A 1 99 ? 16.930 7.365 -9.290 1.00 91.88 99 GLU A CA 1
ATOM 771 C C . GLU A 1 99 ? 17.022 6.865 -7.838 1.00 91.88 99 GLU A C 1
ATOM 773 O O . GLU A 1 99 ? 16.014 6.672 -7.154 1.00 91.88 99 GLU A O 1
ATOM 778 N N . PHE A 1 100 ? 18.240 6.734 -7.310 1.00 91.31 100 PHE A N 1
ATOM 779 C CA . PHE A 1 100 ? 18.483 6.427 -5.905 1.00 91.31 100 PHE A CA 1
ATOM 780 C C . PHE A 1 100 ? 17.837 7.457 -4.968 1.00 91.31 100 PHE A C 1
ATOM 782 O O . PHE A 1 100 ? 17.249 7.069 -3.954 1.00 91.31 100 PHE A O 1
ATOM 789 N N . HIS A 1 101 ? 17.875 8.750 -5.310 1.00 92.00 101 HIS A N 1
ATOM 790 C CA . HIS A 1 101 ? 17.315 9.810 -4.470 1.00 92.00 101 HIS A CA 1
ATOM 791 C C . HIS A 1 101 ? 15.798 9.732 -4.285 1.00 92.00 101 HIS A C 1
ATOM 793 O O . HIS A 1 101 ? 15.314 10.123 -3.220 1.00 92.00 101 HIS A O 1
ATOM 799 N N . TRP A 1 102 ? 15.023 9.234 -5.254 1.00 91.75 102 TRP A N 1
ATOM 800 C CA . TRP A 1 102 ? 13.604 8.960 -5.001 1.00 91.75 102 TRP A CA 1
ATOM 801 C C . TRP A 1 102 ? 13.397 7.602 -4.332 1.00 91.75 102 TRP A C 1
ATOM 803 O O . TRP A 1 102 ? 12.596 7.508 -3.404 1.00 91.75 102 TRP A O 1
ATOM 813 N N . LEU A 1 103 ? 14.159 6.574 -4.722 1.00 88.94 103 LEU A N 1
ATOM 814 C CA . LEU A 1 103 ? 14.054 5.227 -4.153 1.00 88.94 103 LEU A CA 1
ATOM 815 C C . LEU A 1 103 ? 14.259 5.225 -2.634 1.00 88.94 103 LEU A C 1
ATOM 817 O O . LEU A 1 103 ? 13.508 4.580 -1.898 1.00 88.94 103 LEU A O 1
ATOM 821 N N . ILE A 1 104 ? 15.259 5.961 -2.143 1.00 89.25 104 ILE A N 1
ATOM 822 C CA . ILE A 1 104 ? 15.585 5.996 -0.715 1.00 89.25 104 ILE A CA 1
ATOM 823 C C . ILE A 1 104 ? 14.481 6.651 0.126 1.00 89.25 104 ILE A C 1
ATOM 825 O O . ILE A 1 104 ? 14.323 6.290 1.290 1.00 89.25 104 ILE A O 1
ATOM 829 N N . LYS A 1 105 ? 13.677 7.558 -0.448 1.00 89.88 105 LYS A N 1
ATOM 830 C CA . LYS A 1 105 ? 12.617 8.283 0.277 1.00 89.88 105 LYS A CA 1
ATOM 831 C C . LYS A 1 105 ? 11.460 7.384 0.697 1.00 89.88 105 LYS A C 1
ATOM 833 O O . LYS A 1 105 ? 10.915 7.580 1.776 1.00 89.88 105 LYS A O 1
ATOM 838 N N . TYR A 1 106 ? 11.101 6.403 -0.130 1.00 84.88 106 TYR A N 1
ATOM 839 C CA . TYR A 1 106 ? 9.952 5.532 0.135 1.00 84.88 106 TYR A CA 1
ATOM 840 C C . TYR A 1 106 ? 10.325 4.071 0.380 1.00 84.88 106 TYR A C 1
ATOM 842 O O . TYR A 1 106 ? 9.477 3.294 0.812 1.00 84.88 106 TYR A O 1
ATOM 850 N N . SER A 1 107 ? 11.578 3.666 0.135 1.00 85.44 107 SER A N 1
ATOM 851 C CA . SER A 1 107 ? 12.027 2.290 0.359 1.00 85.44 107 SER A CA 1
ATOM 852 C C . SER A 1 107 ? 11.682 1.832 1.784 1.00 85.44 107 SER A C 1
ATOM 854 O O . SER A 1 107 ? 12.295 2.345 2.731 1.00 85.44 107 SER A O 1
ATOM 856 N N . PRO A 1 108 ? 10.815 0.815 1.969 1.00 79.94 108 PRO A N 1
ATOM 857 C CA . PRO A 1 108 ? 10.391 0.384 3.300 1.00 79.94 108 PRO A CA 1
ATOM 858 C C . PRO A 1 108 ? 11.575 0.024 4.202 1.00 79.94 108 PRO A C 1
ATOM 860 O O . PRO A 1 108 ? 11.642 0.468 5.341 1.00 79.94 108 PRO A O 1
ATOM 863 N N . LEU A 1 109 ? 12.587 -0.662 3.653 1.00 77.88 109 LEU A N 1
ATOM 864 C CA . LEU A 1 109 ? 13.805 -1.068 4.371 1.00 77.88 109 LEU A CA 1
ATOM 865 C C . LEU A 1 109 ? 14.564 0.089 5.050 1.00 77.88 109 LEU A C 1
ATOM 867 O O . LEU A 1 109 ? 15.218 -0.106 6.081 1.00 77.88 109 LEU A O 1
ATOM 871 N N . HIS A 1 110 ? 14.506 1.275 4.452 1.00 82.81 110 HIS A N 1
ATOM 872 C CA . HIS A 1 110 ? 15.272 2.447 4.868 1.00 82.81 110 HIS A CA 1
ATOM 873 C C . HIS A 1 110 ? 14.415 3.456 5.643 1.00 82.81 110 HIS A C 1
ATOM 875 O O . HIS A 1 110 ? 14.960 4.377 6.239 1.00 82.81 110 HIS A O 1
ATOM 881 N N . ASN A 1 111 ? 13.092 3.253 5.686 1.00 83.31 111 ASN A N 1
ATOM 882 C CA . ASN A 1 111 ? 12.132 4.190 6.273 1.00 83.31 111 ASN A CA 1
ATOM 883 C C . ASN A 1 111 ? 11.325 3.606 7.442 1.00 83.31 111 ASN A C 1
ATOM 885 O O . ASN A 1 111 ? 10.401 4.256 7.930 1.00 83.31 111 ASN A O 1
ATOM 889 N N . VAL A 1 112 ? 11.686 2.419 7.949 1.00 81.44 112 VAL A N 1
ATOM 890 C CA . VAL A 1 112 ? 11.184 1.948 9.250 1.00 81.44 112 VAL A CA 1
ATOM 891 C C . VAL A 1 112 ? 11.719 2.874 10.344 1.00 81.44 112 VAL A C 1
ATOM 893 O O . VAL A 1 112 ? 12.902 2.842 10.679 1.00 81.44 112 VAL A O 1
ATOM 896 N N . LYS A 1 113 ? 10.836 3.704 10.901 1.00 82.06 113 LYS A N 1
ATOM 897 C CA . LYS A 1 113 ? 11.115 4.625 12.005 1.00 82.06 113 LYS A CA 1
ATOM 898 C C . LYS A 1 113 ? 10.284 4.209 13.201 1.00 82.06 113 LYS A C 1
ATOM 900 O O . LYS A 1 113 ? 9.118 3.883 13.051 1.00 82.06 113 LYS A O 1
ATOM 905 N N . ARG A 1 114 ? 10.852 4.280 14.397 1.00 83.00 114 ARG A N 1
ATOM 906 C CA . ARG A 1 114 ? 10.149 3.963 15.641 1.00 83.00 114 ARG A CA 1
ATOM 907 C C . ARG A 1 114 ? 9.183 5.104 15.980 1.00 83.00 114 ARG A C 1
ATOM 909 O O . ARG A 1 114 ? 9.656 6.162 16.394 1.00 83.00 114 ARG A O 1
ATOM 916 N N . PRO A 1 115 ? 7.856 4.956 15.791 1.00 81.75 115 PRO A N 1
ATOM 917 C CA . PRO A 1 115 ? 6.939 6.087 15.940 1.00 81.75 115 PRO A CA 1
ATOM 918 C C . PRO A 1 115 ? 6.892 6.587 17.390 1.00 81.75 115 PRO A C 1
ATOM 920 O O . PRO A 1 115 ? 6.749 7.780 17.623 1.00 81.75 115 PRO A O 1
ATOM 923 N N . TRP A 1 116 ? 7.125 5.693 18.356 1.00 81.06 116 TRP A N 1
ATOM 924 C CA . TRP A 1 116 ? 7.198 6.007 19.786 1.00 81.06 116 TRP A CA 1
ATOM 925 C C . TRP A 1 116 ? 8.442 6.813 20.203 1.00 81.06 116 TRP A C 1
ATOM 927 O O . TRP A 1 116 ? 8.465 7.346 21.306 1.00 81.06 116 TRP A O 1
ATOM 937 N N . GLU A 1 117 ? 9.477 6.911 19.363 1.00 82.19 117 GLU A N 1
ATOM 938 C CA . GLU A 1 117 ? 10.647 7.772 19.621 1.00 82.19 117 GLU A CA 1
ATOM 939 C C . GLU A 1 117 ? 10.444 9.199 19.085 1.00 82.19 117 GLU A C 1
ATOM 941 O O . GLU A 1 117 ? 11.243 10.096 19.358 1.00 82.19 117 GLU A O 1
ATOM 946 N N . GLN A 1 118 ? 9.375 9.435 18.321 1.00 78.81 118 GLN A N 1
ATOM 947 C CA . GLN A 1 118 ? 9.053 10.754 17.790 1.00 78.81 118 GLN A CA 1
ATOM 948 C C . GLN A 1 118 ? 8.330 11.570 18.866 1.00 78.81 118 GLN A C 1
ATOM 950 O O . GLN A 1 118 ? 7.372 11.093 19.476 1.00 78.81 118 GLN A O 1
ATOM 955 N N . LYS A 1 119 ? 8.782 12.814 19.096 1.00 68.38 119 LYS A N 1
ATOM 956 C CA . LYS A 1 119 ? 8.149 13.760 20.030 1.00 68.38 119 LYS A CA 1
ATOM 957 C C . LYS A 1 119 ? 6.757 14.132 19.524 1.00 68.38 119 LYS A C 1
ATOM 959 O O . LYS A 1 119 ? 6.592 15.099 18.788 1.00 68.38 119 LYS A O 1
ATOM 964 N N . THR A 1 120 ? 5.773 13.334 19.900 1.00 74.31 120 THR A N 1
ATOM 965 C CA . THR A 1 120 ? 4.364 13.549 19.591 1.00 74.31 120 THR A CA 1
ATOM 966 C C . THR A 1 120 ? 3.571 13.473 20.890 1.00 74.31 120 THR A C 1
ATOM 968 O O . THR A 1 120 ? 3.929 12.725 21.798 1.00 74.31 120 THR A O 1
ATOM 971 N N . ASP A 1 121 ? 2.479 14.232 20.984 1.00 76.56 121 ASP A N 1
ATOM 972 C CA . ASP A 1 121 ? 1.631 14.280 22.188 1.00 76.56 121 ASP A CA 1
ATOM 973 C C . ASP A 1 121 ? 0.8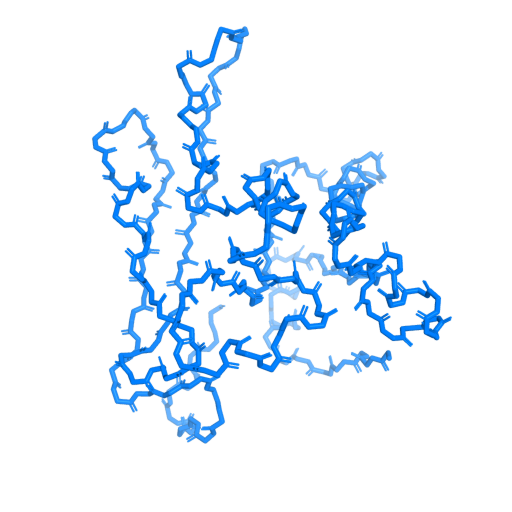09 12.994 22.405 1.00 76.56 121 ASP A C 1
ATOM 975 O O . ASP A 1 121 ? -0.025 12.912 23.308 1.00 76.56 121 ASP A O 1
ATOM 979 N N . ARG A 1 122 ? 0.981 11.984 21.545 1.00 78.12 122 ARG A N 1
ATOM 980 C CA . ARG A 1 122 ? 0.209 10.741 21.549 1.00 78.12 122 ARG A CA 1
ATOM 981 C C . ARG A 1 122 ? 1.135 9.556 21.340 1.00 78.12 122 ARG A C 1
ATOM 983 O O . ARG A 1 122 ? 1.989 9.577 20.466 1.00 78.12 122 ARG A O 1
ATOM 990 N N . PHE A 1 123 ? 0.916 8.484 22.092 1.00 80.38 123 PHE A N 1
ATOM 991 C CA . PHE A 1 123 ? 1.612 7.229 21.839 1.00 80.38 123 PHE A CA 1
ATOM 992 C C . PHE A 1 123 ? 1.167 6.641 20.491 1.00 80.38 123 PHE A C 1
ATOM 994 O O . PHE A 1 123 ? -0.015 6.348 20.297 1.00 80.38 123 PHE A O 1
ATOM 1001 N N . VAL A 1 124 ? 2.116 6.460 19.569 1.00 83.81 124 VAL A N 1
ATOM 1002 C CA . VAL A 1 124 ? 1.898 5.838 18.257 1.00 83.81 124 VAL A CA 1
ATOM 1003 C C . VAL A 1 124 ? 2.758 4.580 18.151 1.00 83.81 124 VAL A C 1
ATOM 1005 O O . VAL A 1 124 ? 3.944 4.584 18.478 1.00 83.81 124 VAL A O 1
ATOM 1008 N N . GLN A 1 125 ? 2.156 3.499 17.665 1.00 86.19 125 GLN A N 1
ATOM 1009 C CA . GLN A 1 125 ? 2.818 2.228 17.364 1.00 86.19 125 GLN A CA 1
ATOM 1010 C C . GLN A 1 125 ? 2.425 1.763 15.958 1.00 86.19 125 GLN A C 1
ATOM 1012 O O . GLN A 1 125 ? 1.425 2.241 15.415 1.00 86.19 125 GLN A O 1
ATOM 1017 N N . TYR A 1 126 ? 3.178 0.831 15.365 1.00 87.00 126 TYR A N 1
ATOM 1018 C CA . TYR A 1 126 ? 2.764 0.244 14.090 1.00 87.00 126 TYR A CA 1
ATOM 1019 C C . TYR A 1 126 ? 1.461 -0.553 14.251 1.00 87.00 126 TYR A C 1
ATOM 1021 O O . TYR A 1 126 ? 1.198 -1.086 15.334 1.00 87.00 126 TYR A O 1
ATOM 1029 N N . PRO A 1 127 ? 0.623 -0.644 13.203 1.00 89.19 127 PRO A N 1
ATOM 1030 C CA . PRO A 1 127 ? -0.551 -1.509 13.219 1.00 89.19 127 PRO A CA 1
ATOM 1031 C C . PRO A 1 127 ? -0.148 -2.985 13.323 1.00 89.19 127 PRO A C 1
ATOM 1033 O O . PRO A 1 127 ? 0.984 -3.365 13.008 1.00 89.19 127 PRO A O 1
ATOM 1036 N N . SER A 1 128 ? -1.100 -3.830 13.727 1.00 90.31 128 SER A N 1
ATOM 1037 C CA . SER A 1 128 ? -0.919 -5.283 13.645 1.00 90.31 128 SER A CA 1
ATOM 1038 C C . SER A 1 128 ? -0.592 -5.656 12.201 1.00 90.31 128 SER A C 1
ATOM 1040 O O . SER A 1 128 ? -1.353 -5.321 11.296 1.00 90.31 128 SER A O 1
ATOM 1042 N N . THR A 1 129 ? 0.553 -6.295 11.980 1.00 86.19 129 THR A N 1
ATOM 1043 C CA . THR A 1 129 ? 1.097 -6.540 10.641 1.00 86.19 129 THR A CA 1
ATOM 1044 C C . THR A 1 129 ? 1.348 -8.029 10.465 1.00 86.19 129 THR A C 1
ATOM 1046 O O . THR A 1 129 ? 2.124 -8.625 11.209 1.00 86.19 129 THR A O 1
ATOM 1049 N N . MET A 1 130 ? 0.716 -8.631 9.461 1.00 85.00 130 MET A N 1
ATOM 1050 C CA . MET A 1 130 ? 0.978 -10.008 9.055 1.00 85.00 130 MET A CA 1
ATOM 1051 C C . MET A 1 130 ? 1.614 -10.006 7.670 1.00 85.00 130 MET A C 1
ATOM 1053 O O . MET A 1 130 ? 1.005 -9.562 6.701 1.00 85.00 130 MET A O 1
ATOM 1057 N N . LEU A 1 131 ? 2.840 -10.509 7.581 1.00 82.00 131 LEU A N 1
ATOM 1058 C CA . LEU A 1 131 ? 3.554 -10.669 6.321 1.00 82.00 131 LEU A CA 1
ATOM 1059 C C . LEU A 1 131 ? 3.352 -12.089 5.806 1.00 82.00 131 LEU A C 1
ATOM 1061 O O . LEU A 1 131 ? 3.604 -13.055 6.525 1.00 82.00 131 LEU A O 1
ATOM 1065 N N . LEU A 1 132 ? 2.905 -12.209 4.563 1.00 81.19 132 LEU A N 1
ATOM 1066 C CA . LEU A 1 132 ? 2.700 -13.486 3.892 1.00 81.19 132 LEU A CA 1
ATOM 1067 C C . LEU A 1 132 ? 3.781 -13.648 2.825 1.00 81.19 132 LEU A C 1
ATOM 1069 O O . LEU A 1 132 ? 3.946 -12.780 1.972 1.00 81.19 132 LEU A O 1
ATOM 1073 N N . THR A 1 133 ? 4.533 -14.741 2.883 1.00 79.00 133 THR A N 1
ATOM 1074 C CA . THR A 1 133 ? 5.582 -15.063 1.906 1.00 79.00 133 THR A CA 1
ATOM 1075 C C . THR A 1 133 ? 5.689 -16.576 1.738 1.00 79.00 133 THR A C 1
ATOM 1077 O O . THR A 1 133 ? 5.032 -17.331 2.461 1.00 79.00 133 THR A O 1
ATOM 1080 N N . ALA A 1 134 ? 6.499 -17.028 0.787 1.00 77.94 134 ALA A N 1
ATOM 1081 C CA . ALA A 1 134 ? 6.777 -18.436 0.575 1.00 77.94 134 ALA A CA 1
ATOM 1082 C C . ALA A 1 134 ? 8.288 -18.690 0.520 1.00 77.94 134 ALA A C 1
ATOM 1084 O O . ALA A 1 134 ? 9.056 -17.836 0.082 1.00 77.94 134 ALA A O 1
ATOM 1085 N N . ASP A 1 135 ? 8.717 -19.857 0.995 1.00 73.06 135 ASP A N 1
ATOM 1086 C CA . ASP A 1 135 ? 10.134 -20.212 1.132 1.00 73.06 135 ASP A CA 1
ATOM 1087 C C . ASP A 1 135 ? 10.869 -20.385 -0.209 1.00 73.06 135 ASP A C 1
ATOM 1089 O O . ASP A 1 135 ? 12.088 -20.229 -0.257 1.00 73.06 135 ASP A O 1
ATOM 1093 N N . HIS A 1 136 ? 10.134 -20.643 -1.294 1.00 74.81 136 HIS A N 1
ATOM 1094 C CA . HIS A 1 136 ? 10.646 -20.703 -2.665 1.00 74.81 136 HIS A CA 1
ATOM 1095 C C . HIS A 1 136 ? 10.061 -19.578 -3.539 1.00 74.81 136 HIS A C 1
ATOM 1097 O O . HIS A 1 136 ? 9.914 -19.745 -4.751 1.00 74.81 136 HIS A O 1
ATOM 1103 N N . ASP A 1 137 ? 9.695 -18.432 -2.947 1.00 69.56 137 ASP A N 1
ATOM 1104 C CA . ASP A 1 137 ? 9.362 -17.231 -3.719 1.00 69.56 137 ASP A CA 1
ATOM 1105 C C . ASP A 1 137 ? 10.643 -16.628 -4.320 1.00 69.56 137 ASP A C 1
ATOM 1107 O O . ASP A 1 137 ? 11.398 -15.897 -3.677 1.00 69.56 137 ASP A O 1
ATOM 1111 N N . ASP A 1 138 ? 10.891 -16.957 -5.583 1.00 67.00 138 ASP A N 1
ATOM 1112 C CA . ASP A 1 138 ? 11.993 -16.442 -6.388 1.00 67.00 138 ASP A CA 1
ATOM 1113 C C . ASP A 1 138 ? 11.695 -15.063 -7.001 1.00 67.00 138 ASP A C 1
ATOM 1115 O O . ASP A 1 138 ? 12.516 -14.516 -7.737 1.00 67.00 138 ASP A O 1
ATOM 1119 N N . ARG A 1 139 ? 10.546 -14.451 -6.703 1.00 65.75 139 ARG A N 1
ATOM 1120 C CA . ARG A 1 139 ? 10.170 -13.127 -7.211 1.00 65.75 139 ARG A CA 1
ATOM 1121 C C . ARG A 1 139 ? 10.349 -12.026 -6.173 1.00 65.75 139 ARG A C 1
ATOM 1123 O O . ARG A 1 139 ? 10.757 -10.931 -6.555 1.00 65.75 139 ARG A O 1
ATOM 1130 N N . VAL A 1 140 ? 10.075 -12.282 -4.889 1.00 61.91 140 VAL A N 1
ATOM 1131 C CA . VAL A 1 140 ? 10.195 -11.278 -3.810 1.00 61.91 140 VAL A CA 1
ATOM 1132 C C . VAL A 1 140 ? 10.760 -11.895 -2.522 1.00 61.91 140 VAL A C 1
ATOM 1134 O O . VAL A 1 140 ? 10.069 -12.601 -1.794 1.00 61.91 140 VAL A O 1
ATOM 1137 N N . VAL A 1 141 ? 12.017 -11.572 -2.194 1.00 60.56 141 VAL A N 1
ATOM 1138 C CA . VAL A 1 141 ? 12.738 -12.149 -1.041 1.00 60.56 141 VAL A CA 1
ATOM 1139 C C . VAL A 1 141 ? 12.326 -11.482 0.291 1.00 60.56 141 VAL A C 1
ATOM 1141 O O . VAL A 1 141 ? 12.368 -10.253 0.389 1.00 60.56 141 VAL A O 1
ATOM 1144 N N . PRO A 1 142 ? 12.019 -12.241 1.365 1.00 55.03 142 PRO A N 1
ATOM 1145 C CA . PRO A 1 142 ? 11.457 -11.704 2.616 1.00 55.03 142 PRO A CA 1
ATOM 1146 C C . PRO A 1 142 ? 12.475 -11.136 3.636 1.00 55.03 142 PRO A C 1
ATOM 1148 O O . PRO A 1 142 ? 12.184 -11.041 4.826 1.00 55.03 142 PRO A O 1
ATOM 1151 N N . LEU A 1 143 ? 13.676 -10.723 3.215 1.00 54.28 143 LEU A N 1
ATOM 1152 C CA . LEU A 1 143 ? 14.847 -10.501 4.093 1.00 54.28 143 LEU A CA 1
ATOM 1153 C C . LEU A 1 143 ? 14.733 -9.330 5.108 1.00 54.28 143 LEU A C 1
ATOM 1155 O O . LEU A 1 143 ? 15.649 -9.088 5.892 1.00 54.28 143 LEU A O 1
ATOM 1159 N N . HIS A 1 144 ? 13.642 -8.564 5.132 1.00 54.81 144 HIS A N 1
ATOM 1160 C CA . HIS A 1 144 ? 13.611 -7.246 5.788 1.00 54.81 144 HIS A CA 1
ATOM 1161 C C . HIS A 1 144 ? 12.701 -7.137 7.022 1.00 54.81 144 HIS A C 1
ATOM 1163 O O . HIS A 1 144 ? 12.725 -6.115 7.710 1.00 54.81 144 HIS A O 1
ATOM 1169 N N . THR A 1 145 ? 11.980 -8.205 7.372 1.00 54.41 145 THR A N 1
ATOM 1170 C CA . THR A 1 145 ? 11.072 -8.258 8.533 1.00 54.41 145 THR A CA 1
ATOM 1171 C C . THR A 1 145 ? 11.789 -8.098 9.876 1.00 54.41 145 THR A C 1
ATOM 1173 O O . THR A 1 145 ? 11.239 -7.510 10.805 1.00 54.41 145 THR A O 1
ATOM 1176 N N . TY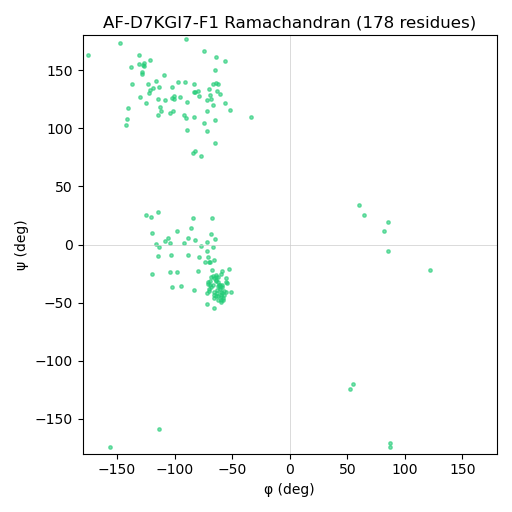R A 1 146 ? 13.044 -8.542 9.989 1.00 56.25 146 TYR A N 1
ATOM 1177 C CA . TYR A 1 146 ? 13.781 -8.530 11.259 1.00 56.25 146 TYR A CA 1
ATOM 1178 C C . TYR A 1 146 ? 14.009 -7.128 11.841 1.00 56.25 146 TYR A C 1
ATOM 1180 O O . TYR A 1 146 ? 14.063 -6.978 13.059 1.00 56.25 146 TYR A O 1
ATOM 1188 N N . LYS A 1 147 ? 14.078 -6.083 11.002 1.00 61.19 147 LYS A N 1
ATOM 1189 C CA . LYS A 1 147 ? 14.223 -4.692 11.470 1.00 61.19 147 LYS A CA 1
ATOM 1190 C C . LYS A 1 147 ? 12.984 -4.168 12.203 1.00 61.19 147 LYS A C 1
ATOM 1192 O O . LYS A 1 147 ? 13.124 -3.306 13.066 1.00 61.19 147 LYS A O 1
ATOM 1197 N N . LEU A 1 148 ? 11.800 -4.687 11.878 1.00 59.66 148 LEU A N 1
ATOM 1198 C CA . LEU A 1 148 ? 10.537 -4.328 12.532 1.00 59.66 148 LEU A CA 1
ATOM 1199 C C . LEU A 1 148 ? 10.340 -5.051 13.875 1.00 59.66 148 LEU A C 1
ATOM 1201 O O . LEU A 1 148 ? 9.600 -4.562 14.719 1.00 59.66 148 LEU A O 1
ATOM 1205 N N . LEU A 1 149 ? 11.010 -6.192 14.077 1.00 57.75 149 LEU A N 1
ATOM 1206 C CA . LEU A 1 149 ? 10.841 -7.074 15.241 1.00 57.75 149 LEU A CA 1
ATOM 1207 C C . LEU A 1 149 ? 11.792 -6.772 16.414 1.00 57.75 149 LEU A C 1
ATOM 1209 O O . LEU A 1 149 ? 11.766 -7.475 17.422 1.00 57.75 149 LEU A O 1
ATOM 1213 N N . ALA A 1 150 ? 12.653 -5.758 16.304 1.00 58.72 150 ALA A N 1
ATOM 1214 C CA . ALA A 1 150 ? 13.583 -5.406 17.377 1.00 58.72 150 ALA A CA 1
ATOM 1215 C C . ALA A 1 150 ? 12.835 -4.879 18.622 1.00 58.72 150 ALA A C 1
ATOM 1217 O O . ALA A 1 150 ? 11.909 -4.082 18.477 1.00 58.72 150 ALA A O 1
ATOM 1218 N N . ASN A 1 151 ? 13.269 -5.295 19.824 1.00 58.31 151 ASN A N 1
ATOM 1219 C CA . ASN A 1 151 ? 12.682 -4.964 21.138 1.00 58.31 151 ASN A CA 1
ATOM 1220 C C . ASN A 1 151 ? 12.083 -3.544 21.198 1.00 58.31 151 ASN A C 1
ATOM 1222 O O . ASN A 1 151 ? 12.809 -2.548 21.177 1.00 58.31 151 ASN A O 1
ATOM 1226 N N . SER A 1 152 ? 10.753 -3.471 21.269 1.00 67.56 152 SER A N 1
ATOM 1227 C CA . SER A 1 152 ? 9.942 -2.255 21.156 1.00 67.56 152 SER A CA 1
ATOM 1228 C C . SER A 1 152 ? 8.808 -2.269 22.196 1.00 67.56 152 SER A C 1
ATOM 1230 O O . SER A 1 152 ? 8.342 -3.354 22.541 1.00 67.56 152 SER A O 1
ATOM 1232 N N . PRO A 1 153 ? 8.305 -1.104 22.666 1.00 75.12 153 PRO A N 1
ATOM 1233 C CA . PRO A 1 153 ? 7.074 -1.000 23.463 1.00 75.12 153 PRO A CA 1
ATOM 1234 C C . PRO A 1 153 ? 5.788 -1.339 22.678 1.00 75.12 153 PRO A C 1
ATOM 1236 O O . PRO A 1 153 ? 4.682 -1.084 23.152 1.00 75.12 153 PRO A O 1
ATOM 1239 N N . GLN A 1 154 ? 5.907 -1.855 21.457 1.00 81.81 154 GLN A N 1
ATOM 1240 C CA . GLN A 1 154 ? 4.781 -2.201 20.611 1.00 81.81 154 GLN A CA 1
ATOM 1241 C C . GLN A 1 154 ? 4.011 -3.413 21.147 1.00 81.81 154 GLN A C 1
ATOM 1243 O O . GLN A 1 154 ? 4.577 -4.477 21.384 1.00 81.81 154 GLN A O 1
ATOM 1248 N N . THR A 1 155 ? 2.695 -3.257 21.279 1.00 87.00 155 THR A N 1
ATOM 1249 C CA . THR A 1 155 ? 1.778 -4.327 21.691 1.00 87.00 155 THR A CA 1
ATOM 1250 C C . THR A 1 155 ? 1.084 -4.986 20.503 1.00 87.00 155 THR A C 1
ATOM 1252 O O . THR A 1 155 ? 0.665 -6.138 20.595 1.00 87.00 155 THR A O 1
ATOM 1255 N N . ASN A 1 156 ? 0.982 -4.279 19.376 1.00 88.44 156 ASN A N 1
ATOM 1256 C CA . ASN A 1 156 ? 0.427 -4.823 18.145 1.00 88.44 156 ASN A CA 1
ATOM 1257 C C . ASN A 1 156 ? 1.354 -5.902 17.549 1.00 88.44 156 ASN A C 1
ATOM 1259 O O . ASN A 1 156 ? 2.528 -5.609 17.285 1.00 88.44 156 ASN A O 1
ATOM 1263 N N . PRO A 1 157 ? 0.856 -7.124 17.281 1.00 87.81 157 PRO A N 1
ATOM 1264 C CA . PRO A 1 157 ? 1.672 -8.198 16.732 1.00 87.81 157 PRO A CA 1
ATOM 1265 C C . PRO A 1 157 ? 2.213 -7.846 15.344 1.00 87.81 157 PRO A C 1
ATOM 1267 O O . PRO A 1 157 ? 1.466 -7.438 14.454 1.00 87.81 157 PRO A O 1
ATOM 1270 N N . ILE A 1 158 ? 3.511 -8.069 15.146 1.00 84.06 158 ILE A N 1
ATOM 1271 C CA . ILE A 1 158 ? 4.129 -8.162 13.821 1.00 84.06 158 ILE A CA 1
ATOM 1272 C C . ILE A 1 158 ? 4.555 -9.611 13.649 1.00 84.06 158 ILE A C 1
ATOM 1274 O O . ILE A 1 158 ? 5.405 -10.103 14.386 1.00 84.06 158 ILE A O 1
ATOM 1278 N N . ILE A 1 159 ? 3.938 -10.303 12.702 1.00 83.75 159 ILE A N 1
ATOM 1279 C CA . ILE A 1 159 ? 4.165 -11.727 12.460 1.00 83.75 159 ILE A CA 1
ATOM 1280 C C . ILE A 1 159 ? 4.427 -11.976 10.980 1.00 83.75 159 ILE A C 1
ATOM 1282 O O . ILE A 1 159 ? 3.993 -11.216 10.114 1.00 83.75 159 ILE A O 1
ATOM 1286 N N . ALA A 1 160 ? 5.127 -13.066 10.685 1.00 82.56 160 ALA A N 1
ATOM 1287 C CA . ALA A 1 160 ? 5.307 -13.558 9.329 1.00 82.56 160 ALA A CA 1
ATOM 1288 C C . ALA A 1 160 ? 4.780 -14.992 9.237 1.00 82.56 160 ALA A C 1
ATOM 1290 O O . ALA A 1 160 ? 5.131 -15.839 10.058 1.00 82.56 160 ALA A O 1
ATOM 1291 N N . ARG A 1 161 ? 3.953 -15.265 8.227 1.00 83.44 161 ARG A N 1
ATOM 1292 C CA . ARG A 1 161 ? 3.561 -16.616 7.826 1.00 83.44 161 ARG A CA 1
ATOM 1293 C C . ARG A 1 161 ? 4.329 -16.961 6.558 1.00 83.44 161 ARG A C 1
ATOM 1295 O O . ARG A 1 161 ? 4.106 -16.364 5.507 1.00 83.44 161 ARG A O 1
ATOM 1302 N N . ILE A 1 162 ? 5.227 -17.928 6.688 1.00 81.62 162 ILE A N 1
ATOM 1303 C CA . ILE A 1 162 ? 6.032 -18.452 5.588 1.00 81.62 162 ILE A CA 1
ATOM 1304 C C . ILE A 1 162 ? 5.393 -19.765 5.154 1.00 81.62 162 ILE A C 1
ATOM 1306 O O . ILE A 1 162 ? 5.327 -20.716 5.934 1.00 81.62 162 ILE A O 1
ATOM 1310 N N . GLU A 1 163 ? 4.881 -19.811 3.931 1.00 80.00 163 GLU A N 1
ATOM 1311 C CA . GLU A 1 163 ? 4.416 -21.062 3.343 1.00 80.00 163 GLU A CA 1
ATOM 1312 C C . GLU A 1 163 ? 5.601 -21.879 2.836 1.00 80.00 163 GLU A C 1
ATOM 1314 O O . GLU A 1 163 ? 6.436 -21.383 2.082 1.00 80.00 163 GLU A O 1
ATOM 1319 N N . VAL A 1 164 ? 5.662 -23.137 3.270 1.00 79.69 164 VAL A N 1
ATOM 1320 C CA . VAL A 1 164 ? 6.726 -24.078 2.911 1.00 79.69 164 VAL A CA 1
ATOM 1321 C C . VAL A 1 164 ? 6.315 -24.842 1.653 1.00 79.69 164 VAL A C 1
ATOM 1323 O O . VAL A 1 164 ? 5.158 -25.255 1.543 1.00 79.69 164 VAL A O 1
ATOM 1326 N N . LYS A 1 165 ? 7.253 -25.075 0.726 1.00 77.56 165 LYS A N 1
ATOM 1327 C CA . LYS A 1 165 ? 7.005 -25.709 -0.589 1.00 77.56 165 LYS A CA 1
ATOM 1328 C C . LYS A 1 165 ? 6.014 -24.926 -1.461 1.00 77.56 165 LYS A C 1
ATOM 1330 O O . LYS A 1 165 ? 5.237 -25.523 -2.209 1.00 77.56 165 LYS A O 1
ATOM 1335 N N . ALA A 1 166 ? 6.025 -23.601 -1.361 1.00 71.69 166 ALA A N 1
ATOM 1336 C CA . ALA A 1 166 ? 5.190 -22.732 -2.184 1.00 71.69 166 ALA A CA 1
ATOM 1337 C C . ALA A 1 166 ? 6.042 -21.652 -2.871 1.00 71.69 166 ALA A C 1
ATOM 1339 O O . ALA A 1 166 ? 7.113 -21.291 -2.389 1.00 71.69 166 ALA A O 1
ATOM 1340 N N . GLY A 1 167 ? 5.559 -21.152 -4.009 1.00 65.62 167 GLY A N 1
ATOM 1341 C CA . GLY A 1 167 ? 6.138 -20.006 -4.719 1.00 65.62 167 GLY A CA 1
ATOM 1342 C C . GLY A 1 167 ? 5.198 -18.796 -4.708 1.00 65.62 167 GLY A C 1
ATOM 1343 O O . GLY A 1 167 ? 4.255 -18.726 -3.918 1.00 65.62 167 GLY A O 1
ATOM 1344 N N . HIS A 1 168 ? 5.394 -17.880 -5.656 1.00 65.12 168 HIS A N 1
ATOM 1345 C CA . HIS A 1 168 ? 4.739 -16.563 -5.744 1.00 65.12 168 HIS A CA 1
ATOM 1346 C C . HIS A 1 168 ? 3.202 -16.556 -5.964 1.00 65.12 168 HIS A C 1
ATOM 1348 O O . HIS A 1 168 ? 2.595 -15.506 -6.156 1.00 65.12 168 HIS A O 1
ATOM 1354 N N . GLY A 1 169 ? 2.542 -17.720 -5.965 1.00 60.69 169 GLY A N 1
ATOM 1355 C CA . GLY A 1 169 ? 1.075 -17.839 -5.968 1.00 60.69 169 GLY A CA 1
ATOM 1356 C C . GLY A 1 169 ? 0.474 -18.621 -7.138 1.00 60.69 169 GLY A C 1
ATOM 1357 O O . GLY A 1 169 ? -0.617 -19.170 -6.990 1.00 60.69 169 GLY A O 1
ATOM 1358 N N . ALA A 1 170 ? 1.173 -18.753 -8.271 1.00 49.12 170 ALA A N 1
ATOM 1359 C CA . ALA A 1 170 ? 0.709 -19.591 -9.378 1.00 49.12 170 ALA A CA 1
ATOM 1360 C C . ALA A 1 170 ? 0.842 -21.084 -9.018 1.00 49.12 170 ALA A C 1
ATOM 1362 O O . ALA A 1 170 ? 1.927 -21.544 -8.674 1.00 49.12 170 ALA A O 1
ATOM 1363 N N . GLY A 1 171 ? -0.260 -21.839 -9.095 1.00 46.41 171 GLY A N 1
ATOM 1364 C CA . GLY A 1 171 ? -0.250 -23.298 -8.921 1.00 46.41 171 GLY A CA 1
ATOM 1365 C C . GLY A 1 171 ? -0.344 -23.812 -7.480 1.00 46.41 171 GLY A C 1
ATOM 1366 O O . GLY A 1 171 ? -0.008 -24.971 -7.239 1.00 46.41 171 GLY A O 1
ATOM 1367 N N . ARG A 1 172 ? -0.809 -23.002 -6.512 1.00 45.19 172 ARG A N 1
ATOM 1368 C CA . ARG A 1 172 ? -1.066 -23.508 -5.150 1.00 45.19 172 ARG A CA 1
ATOM 1369 C C . ARG A 1 172 ? -2.124 -24.628 -5.182 1.00 45.19 172 ARG A C 1
ATOM 1371 O O . ARG A 1 172 ? -3.194 -24.417 -5.756 1.00 45.19 172 ARG A O 1
ATOM 1378 N N . PRO A 1 173 ? -1.874 -25.796 -4.561 1.00 37.00 173 PRO A N 1
ATOM 1379 C CA . PRO A 1 173 ? -2.865 -26.863 -4.486 1.00 37.00 173 PRO A CA 1
ATOM 1380 C C . PRO A 1 173 ? -4.105 -26.390 -3.717 1.00 37.00 173 PRO A C 1
ATOM 1382 O O . PRO A 1 173 ? -3.999 -25.756 -2.666 1.00 37.00 173 PRO A O 1
ATOM 1385 N N . THR A 1 174 ? -5.291 -26.741 -4.221 1.00 42.28 174 THR A N 1
ATOM 1386 C CA . THR A 1 174 ? -6.616 -26.407 -3.656 1.00 42.28 174 THR A CA 1
ATOM 1387 C C . THR A 1 174 ? -6.773 -26.798 -2.184 1.00 42.28 174 THR A C 1
ATOM 1389 O O . THR A 1 174 ? -7.592 -26.212 -1.484 1.00 42.28 174 THR A O 1
ATOM 1392 N N . GLN A 1 175 ? -5.960 -27.736 -1.694 1.00 35.22 175 GLN A N 1
ATOM 1393 C CA . GLN A 1 175 ? -5.954 -28.207 -0.306 1.00 35.22 175 GLN A CA 1
ATOM 1394 C C . GLN A 1 175 ? -5.338 -27.213 0.699 1.00 35.22 175 GLN A C 1
ATOM 1396 O O . GLN A 1 175 ? -5.586 -27.349 1.892 1.00 35.22 175 GLN A O 1
ATOM 1401 N N . ASN A 1 176 ? -4.600 -26.191 0.242 1.00 32.12 176 ASN A N 1
ATOM 1402 C CA . ASN A 1 176 ? -3.973 -25.181 1.110 1.00 32.12 176 ASN A CA 1
ATOM 1403 C C . ASN A 1 176 ? -4.676 -23.812 1.076 1.00 32.12 176 ASN A C 1
ATOM 1405 O O . ASN A 1 176 ? -4.201 -22.858 1.696 1.00 32.12 176 ASN A O 1
ATOM 1409 N N . MET A 1 177 ? -5.816 -23.693 0.383 1.00 29.84 177 MET A N 1
ATOM 1410 C CA . MET A 1 177 ? -6.650 -22.489 0.427 1.00 29.84 177 MET A CA 1
ATOM 1411 C C . MET A 1 177 ? -7.453 -22.442 1.729 1.00 29.84 177 MET A C 1
ATOM 1413 O O . MET A 1 177 ? -8.654 -22.689 1.752 1.00 29.84 177 MET A O 1
ATOM 1417 N N . VAL A 1 178 ? -6.789 -22.088 2.826 1.00 26.23 178 VAL A N 1
ATOM 1418 C CA . VAL A 1 178 ? -7.485 -21.521 3.983 1.00 26.23 178 VAL A CA 1
ATOM 1419 C C . VAL A 1 178 ? -7.509 -20.018 3.767 1.00 26.23 178 VAL A C 1
ATOM 1421 O O . VAL A 1 178 ? -6.506 -19.338 3.989 1.00 26.23 178 VAL A O 1
ATOM 1424 N N . THR A 1 179 ? -8.633 -19.508 3.268 1.00 25.44 179 THR A N 1
ATOM 1425 C CA . THR A 1 179 ? -8.897 -18.072 3.304 1.00 25.44 179 THR A CA 1
ATOM 1426 C C . THR A 1 179 ? -9.468 -17.743 4.675 1.00 25.44 179 THR A C 1
ATOM 1428 O O . THR A 1 179 ? -10.568 -18.187 5.000 1.00 25.44 179 THR A O 1
ATOM 1431 N N . ILE A 1 180 ? -8.675 -17.044 5.486 1.00 32.03 180 ILE A N 1
ATOM 1432 C CA . ILE A 1 180 ? -9.125 -16.415 6.732 1.00 32.03 180 ILE A CA 1
ATOM 1433 C C . ILE A 1 180 ? -9.454 -14.965 6.398 1.00 32.03 180 ILE A C 1
ATOM 1435 O O . ILE A 1 180 ? -8.634 -14.361 5.669 1.00 32.03 180 ILE A O 1
#

Organism: Arabidopsis lyrata subsp. lyrata (NCBI:txid81972)

InterPro domains:
  IPR001375 Peptidase S9, prolyl oligopeptidase, catalytic domain [PF00326] (5-73)
  IPR001375 Peptidase S9, prolyl oligopeptidase, catalytic domain [PF00326] (85-176)
  IPR002470 Peptidase S9A, prolyl oligopeptidase [PR00862] (15-39)
  IPR002470 Peptidase S9A, prolyl oligopeptidase [PR00862] (43-62)
  IPR029058 Alpha/Beta hydrolase fold [G3DSA:3.40.50.1820] (1-75)
  IPR029058 Alpha/Beta hydrolase fold [G3DSA:3.40.50.1820] (76-179)
  IPR029058 Alpha/Beta hydrolase fold [SSF53474] (10-172)
  IPR051167 Prolyl oligopeptidase and macrocyclase [PTHR42881] (80-178)

Mean predicted aligned error: 8.53 Å

Radius of gyration: 18.17 Å; Cα contacts (8 Å, |Δi|>4): 182; chains: 1; bounding box: 45×42×44 Å

pLDDT: mean 79.21, std 17.24, range [25.44, 97.56]

Foldseek 3Di:
DDDDDDPLVVCCCVPVVDDDDDQPFALDCPPHDVSNVCCFQLNVVRRVVSVVVVVVCCVVVPVDHPLPDDDDDDDAQPDPAAPCVVCCRGQNDCVDPVSVVSCLVPRPLNPPDQVCVDPDPDRDGDAQAEAEEEPAARRHDPPRQVVNVPDDPDPRHHYYDYHYPDYPPPPDPPVPPPDD

Sequence (180 aa):
MTRFFSATRIVLSRHLGTVFCFANIHGGGEYGEEWHKSGALANKQNCFDDFISAAEYLVSAGYTQPRKICIEGVGILVGKFTIRHAWTSEFGCSDKEEEFHWLIKYSPLHNVKRPWEQKTDRFVQYPSTMLLTADHDDRVVPLHTYKLLANSPQTNPIIARIEVKAGHGAGRPTQNMVTI

Nearest PDB structures (foldseek):
  5uw3-assembly3_C  TM=9.228E-01  e=4.218E-16  Gypsophila vaccaria
  5uw3-assembly4_D  TM=9.243E-01  e=9.241E-16  Gypsophila vaccaria
  5o3u-assembly1_A  TM=9.220E-01  e=9.241E-16  Gypsophila vaccaria
  5uw3-assembly2_B  TM=9.233E-01  e=2.161E-15  Gypsophila vaccaria
  5uw7-assembly1_A  TM=9.178E-01  e=3.199E-15  Gypsophila vaccaria

Secondary structure (DSSP, 8-state):
------HHHHHHHHHH-PPP-----TTSSTT-HHHHHTTSGGGHHHHHHHHHHHHHHHHHTTS--GGG------PPP-SS-TTGGGGHHHH--TTSHHHHHHHHHH-HHHH---GGGS--SS---PPPEEEEEETT-SSS--TTGGGTSSS-S--S-EEEEEETT--SSTT--GGG----